Protein 5WZF (pdb70)

Foldseek 3Di:
DEEEALQLLLLCLDVPRPCNVFSVVCVVVDDQAYEYEPLRLVVNLVVCCVVPRDVSSVVSVCLPVDPRYHYHYQDPVLLVQLVVVVVPPPVDDDDSRVSSSLSVCVVVVHQEYCHDDPPSVVSRGHNDGD/DEAEEALQLLLLCLDVPRPCNVFSVVCVVVHDQHAEYEPLRLVVNLVVNCVVNDVSSVVSVCVVVDPRYHYHYQDPVLLVVLVVVCVPPPVDDDDSRRSSSVSVCVVVVHQEYCHDDCPSVVVRGHHDGD

Solvent-accessible surface area: 11660 Å² total

Secondary structure (DSSP, 8-state):
-EEE-HHHHHHHS-TTSTTHHHHHHHHHT--S-EEEEHHHHHHHHHHHHHHT-HHHHHHHHHGGG-SSEEEE---HHHHHHHHHHHHH-TTS---HHHHHHHHHHHHHT--EEE--SSHHHHTT-EE---/-EEEE-HHHHHHHT-TTSTTHHHHHHHHHT--SEEEEEHHHHHHHHHHHHH--HHHHHHHHGGGG-SSEEEE---HHHHHHHHHHHHH-TTS---HHHHHHHHHHHHHT--EEE--TTHHHHTT-EE---

Nearest PDB structures (foldseek):
  5wzf-assembly1_A  TM=1.008E+00  e=6.641E-25  Mycobacterium tuberculosis H37Rv
  5wz4-assembly1_B  TM=1.006E+00  e=4.829E-24  Mycobacterium tuberculosis H37Rv
  5x3t-assembly1_H  TM=9.195E-01  e=1.070E-07  Mycobacterium tuberculosis H37Rv
  4xgr-assembly1_A  TM=8.386E-01  e=2.396E-05  Mycobacterium tuberculosis H37Rv
  5k8j-assembly1_B  TM=7.419E-01  e=1.404E-02  Caulobacter vibrioides CB15

B-factor: mean 26.02, std 10.7, range [10.26, 77.53]

GO terms:
  GO:0044003 symbiont-mediated perturbation of host process (P, IMP)
  GO:0004521 RNA endonuclease activity (F, IDA)
  GO:0016075 rRNA catabolic process (P, IDA)
  GO:0005515 protein binding (F, IPI)

Sequence (260 aa):
SIFVDTSFWAALGNAGDARHGTAKRLWASKPPVVMTSNHVLGETWTLLNRRCGHRAAVAAAAIRLSTVVRVEHVTADLEEQAWEWLVRRHDEREYSFVDATSFAVMRKKGIQNAYAFDGDFSAAGFVEVRPASIFVDTSFWAALGNAGDARHGTAKRLWASKPPVVMTSNHVLGETWTLLNRRRGHRAAVAAAAIRLSTVVRVEHVTADLEEQAWEWLVRHDEREYSFVDATSFAVMRKKGIQNAYAFDGDFSAAGFVEVRP

InterPro domains:
  IPR002716 PIN domain [PF01850] (2-125)
  IPR022907 VapC family [MF_00265] (2-130)
  IPR029060 PIN-like domain superfamily [SSF88723] (1-125)
  IPR039018 Endonuclease VapC20-like [PTHR42188] (1-129)
  IPR039018 Endonuclease VapC20-like [cd18680] (3-128)

Structure (mmCIF, N/CA/C/O backbone):
data_5WZF
#
_entry.id   5WZF
#
_cell.length_a   48.810
_cell.length_b   59.140
_cell.length_c   79.290
_cell.angle_alpha   90.000
_cell.angle_beta   90.000
_cell.angle_gamma   90.000
#
_symmetry.space_group_name_H-M   'P 21 21 21'
#
loop_
_entity.id
_entity.type
_entity.pdbx_description
1 polymer '23S rRNA-specific endonuclease VapC20'
2 polymer '23S rRNA-specific endonuclease VapC20'
3 water water
#
loop_
_atom_site.group_PDB
_atom_site.id
_atom_site.type_symbol
_atom_site.label_atom_id
_atom_site.label_alt_id
_atom_site.label_comp_id
_atom_site.label_asym_id
_atom_site.label_entity_id
_atom_site.label_seq_id
_atom_site.pdbx_PDB_ins_code
_atom_site.Cartn_x
_atom_site.Cartn_y
_atom_site.Cartn_z
_atom_site.occupancy
_atom_site.B_iso_or_equiv
_atom_site.auth_seq_id
_atom_site.auth_comp_id
_atom_site.auth_asym_id
_atom_site.auth_atom_id
_atom_site.pdbx_PDB_model_num
ATOM 1 N N . SER A 1 14 ? 32.191 -2.814 89.428 1.00 32.94 1 SER A N 1
ATOM 2 C CA . SER A 1 14 ? 33.194 -1.780 89.635 1.00 33.41 1 SER A CA 1
ATOM 3 C C . SER A 1 14 ? 32.569 -0.403 89.843 1.00 28.59 1 SER A C 1
ATOM 4 O O . SER A 1 14 ? 33.214 0.501 90.370 1.00 29.58 1 SER A O 1
ATOM 7 N N . ILE A 1 15 ? 31.320 -0.242 89.415 1.00 25.02 2 ILE A N 1
ATOM 8 C CA . ILE A 1 15 ? 30.578 0.991 89.670 1.00 21.04 2 ILE A CA 1
ATOM 9 C C . ILE A 1 15 ? 29.106 0.705 89.958 1.00 19.13 2 ILE A C 1
ATOM 10 O O . ILE A 1 15 ? 28.486 -0.127 89.296 1.00 20.71 2 ILE A O 1
ATOM 15 N N . PHE A 1 16 ? 28.570 1.384 90.970 1.00 18.36 3 PHE A N 1
ATOM 16 C CA . PHE A 1 16 ? 27.153 1.313 91.301 1.00 16.80 3 PHE A CA 1
ATOM 17 C C . PHE A 1 16 ? 26.474 2.624 90.909 1.00 15.53 3 PHE A C 1
ATOM 18 O O . PHE A 1 16 ? 26.999 3.704 91.174 1.00 16.05 3 PHE A O 1
ATOM 26 N N . VAL A 1 17 ? 25.308 2.525 90.277 1.00 14.19 4 VAL A N 1
ATOM 27 C CA . VAL A 1 17 ? 24.618 3.701 89.769 1.00 13.31 4 VAL A CA 1
ATOM 28 C C . VAL A 1 17 ? 23.388 4.015 90.607 1.00 13.70 4 VAL A C 1
ATOM 29 O O . VAL A 1 17 ? 22.536 3.154 90.820 1.00 12.09 4 VAL A O 1
ATOM 33 N N . ASP A 1 18 ? 23.306 5.261 91.065 1.00 14.62 5 ASP A N 1
ATOM 34 C CA . ASP A 1 18 ? 22.224 5.729 91.925 1.00 12.70 5 ASP A CA 1
ATOM 35 C C . ASP A 1 18 ? 21.093 6.377 91.128 1.00 13.95 5 ASP A C 1
ATOM 36 O O . ASP A 1 18 ? 21.275 6.754 89.973 1.00 13.17 5 ASP A O 1
ATOM 41 N N . THR A 1 19 ? 19.933 6.510 91.769 1.00 14.98 6 THR A N 1
ATOM 42 C CA . THR A 1 19 ? 18.779 7.215 91.219 1.00 15.72 6 THR A CA 1
ATOM 43 C C . THR A 1 19 ? 19.130 8.595 90.674 1.00 15.81 6 THR A C 1
ATOM 44 O O . THR A 1 19 ? 18.697 8.970 89.585 1.00 16.58 6 THR A O 1
ATOM 48 N N . SER A 1 20 ? 19.919 9.341 91.440 1.00 15.20 7 SER A N 1
ATOM 49 C CA . SER A 1 20 ? 20.279 10.707 91.080 1.00 18.08 7 SER A CA 1
ATOM 50 C C . SER A 1 20 ? 20.980 10.760 89.726 1.00 19.04 7 SER A C 1
ATOM 51 O O . SER A 1 20 ? 20.806 11.712 88.964 1.00 19.99 7 SER A O 1
ATOM 54 N N . PHE A 1 21 ? 21.768 9.732 89.428 1.00 13.74 8 PHE A N 1
ATOM 55 C CA . PHE A 1 21 ? 22.457 9.655 88.144 1.00 13.86 8 PHE A CA 1
ATOM 56 C C . PHE A 1 21 ? 21.503 9.251 87.022 1.00 17.79 8 PHE A C 1
ATOM 57 O O . PHE A 1 21 ? 21.491 9.874 85.957 1.00 18.55 8 PHE A O 1
ATOM 65 N N . TRP A 1 22 ? 20.719 8.200 87.256 1.00 14.83 9 TRP A N 1
ATOM 66 C CA . TRP A 1 22 ? 19.764 7.738 86.251 1.00 16.67 9 TRP A CA 1
ATOM 67 C C . TRP A 1 22 ? 18.809 8.864 85.860 1.00 16.43 9 TRP A C 1
ATOM 68 O O . TRP A 1 22 ? 18.477 9.029 84.689 1.00 16.25 9 TRP A O 1
ATOM 79 N N . ALA A 1 23 ? 18.375 9.628 86.860 1.00 17.39 10 ALA A N 1
ATOM 80 C CA . ALA A 1 23 ? 17.454 10.740 86.654 1.00 17.84 10 ALA A CA 1
ATOM 81 C C . ALA A 1 23 ? 18.094 11.858 85.836 1.00 20.91 10 ALA A C 1
ATOM 82 O O . ALA A 1 23 ? 17.431 12.501 85.023 1.00 23.96 10 ALA A O 1
ATOM 84 N N . ALA A 1 24 ? 19.383 12.092 86.056 1.00 18.67 11 ALA A N 1
ATOM 85 C CA . ALA A 1 24 ? 20.105 13.117 85.308 1.00 20.88 11 ALA A CA 1
ATOM 86 C C . ALA A 1 24 ? 20.333 12.678 83.865 1.00 21.50 11 ALA A C 1
ATOM 87 O O . ALA A 1 24 ? 20.229 13.478 82.933 1.00 24.20 11 ALA A O 1
ATOM 89 N N . LEU A 1 25 ? 20.650 11.400 83.694 1.00 16.81 12 LEU A N 1
ATOM 90 C CA . LEU A 1 25 ? 20.889 10.837 82.373 1.00 19.56 12 LEU A CA 1
ATOM 91 C C . LEU A 1 25 ? 19.592 10.788 81.574 1.00 17.68 12 LEU A C 1
ATOM 92 O O . LEU A 1 25 ? 19.574 11.095 80.382 1.00 21.68 12 LEU A O 1
ATOM 97 N N . GLY A 1 26 ? 18.504 10.417 82.245 1.00 19.47 13 GLY A N 1
ATOM 98 C CA . GLY A 1 26 ? 17.225 10.217 81.584 1.00 20.53 13 GLY A CA 1
ATOM 99 C C . GLY A 1 26 ? 16.409 11.477 81.351 1.00 26.13 13 GLY A C 1
ATOM 100 O O . GLY A 1 26 ? 15.332 11.423 80.757 1.00 31.06 13 GLY A O 1
ATOM 101 N N . ASN A 1 27 ? 16.917 12.610 81.824 1.00 24.00 14 ASN A N 1
ATOM 102 C CA . ASN A 1 27 ? 16.221 13.881 81.680 1.00 25.46 14 ASN A CA 1
ATOM 103 C C . ASN A 1 27 ? 17.167 14.931 81.116 1.00 30.93 14 ASN A C 1
ATOM 104 O O . ASN A 1 27 ? 18.008 15.465 81.835 1.00 34.93 14 ASN A O 1
ATOM 109 N N . ALA A 1 28 ? 17.020 15.223 79.827 1.00 33.01 15 ALA A N 1
ATOM 110 C CA . ALA A 1 28 ? 17.892 16.173 79.139 1.00 34.99 15 ALA A CA 1
ATOM 111 C C . ALA A 1 28 ? 17.805 17.571 79.740 1.00 34.36 15 ALA A C 1
ATOM 112 O O . ALA A 1 28 ? 18.677 18.406 79.508 1.00 39.34 15 ALA A O 1
ATOM 114 N N . GLY A 1 29 ? 16.749 17.822 80.507 1.00 35.15 16 GLY A N 1
ATOM 115 C CA . GLY A 1 29 ? 16.570 19.104 81.159 1.00 42.32 16 GLY A CA 1
ATOM 116 C C . GLY A 1 29 ? 17.222 19.179 82.528 1.00 45.24 16 GLY A C 1
ATOM 117 O O . GLY A 1 29 ? 17.284 20.250 83.129 1.00 50.61 16 GLY A O 1
ATOM 118 N N . ASP A 1 30 ? 17.702 18.044 83.027 1.00 39.05 17 ASP A N 1
ATOM 119 C CA . ASP A 1 30 ? 18.373 18.009 84.322 1.00 36.50 17 ASP A CA 1
ATOM 120 C C . ASP A 1 30 ? 19.656 18.828 84.271 1.00 36.53 17 ASP A C 1
ATOM 121 O O . ASP A 1 30 ? 20.369 18.817 83.268 1.00 33.18 17 ASP A O 1
ATOM 126 N N . ALA A 1 31 ? 19.946 19.535 85.359 1.00 38.66 18 ALA A N 1
ATOM 127 C CA . ALA A 1 31 ? 21.117 20.399 85.418 1.00 39.74 18 ALA A CA 1
ATOM 128 C C . ALA A 1 31 ? 22.415 19.604 85.317 1.00 36.53 18 ALA A C 1
ATOM 129 O O . ALA A 1 31 ? 23.436 20.128 84.873 1.00 39.19 18 ALA A O 1
ATOM 131 N N . ARG A 1 32 ? 22.373 18.340 85.729 1.00 33.10 19 ARG A N 1
ATOM 132 C CA . ARG A 1 32 ? 23.561 17.493 85.695 1.00 29.71 19 ARG A CA 1
ATOM 133 C C . ARG A 1 32 ? 23.523 16.491 84.543 1.00 25.66 19 ARG A C 1
ATOM 134 O O . ARG A 1 32 ? 24.289 15.530 84.527 1.00 24.10 19 ARG A O 1
ATOM 142 N N . HIS A 1 33 ? 22.632 16.718 83.583 1.00 26.10 20 HIS A N 1
ATOM 143 C CA . HIS A 1 33 ? 22.506 15.833 82.428 1.00 24.14 20 HIS A CA 1
ATOM 144 C C . HIS A 1 33 ? 23.808 15.744 81.633 1.00 25.51 20 HIS A C 1
ATOM 145 O O . HIS A 1 33 ? 24.219 14.660 81.211 1.00 23.40 20 HIS A O 1
ATOM 152 N N . GLY A 1 34 ? 24.448 16.891 81.431 1.00 26.92 21 GLY A N 1
ATOM 153 C CA . GLY A 1 34 ? 25.696 16.951 80.691 1.00 29.73 21 GLY A CA 1
ATOM 154 C C . GLY A 1 34 ? 26.799 16.154 81.360 1.00 31.05 21 GLY A C 1
ATOM 155 O O . GLY A 1 34 ? 27.533 15.420 80.700 1.00 30.50 21 GLY A O 1
ATOM 156 N N . THR A 1 35 ? 26.912 16.297 82.676 1.00 29.02 22 THR A N 1
ATOM 157 C CA . THR A 1 35 ? 27.903 15.556 83.446 1.00 30.13 22 THR A CA 1
ATOM 158 C C . THR A 1 35 ? 27.610 14.059 83.419 1.00 25.94 22 THR A C 1
ATOM 159 O O . THR A 1 35 ? 28.522 13.237 83.294 1.00 24.51 22 THR A O 1
ATOM 163 N N . ALA A 1 36 ? 26.332 13.711 83.533 1.00 22.24 23 ALA A N 1
ATOM 164 C CA . ALA A 1 36 ? 25.914 12.316 83.492 1.00 20.20 23 ALA A CA 1
ATOM 165 C C . ALA A 1 36 ? 26.272 11.675 82.152 1.00 20.80 23 ALA A C 1
ATOM 166 O O . ALA A 1 36 ? 26.730 10.535 82.108 1.00 22.47 23 ALA A O 1
ATOM 168 N N . LYS A 1 37 ? 26.068 12.412 81.064 1.00 22.30 24 LYS A N 1
ATOM 169 C CA . LYS A 1 37 ? 26.388 11.902 79.733 1.00 23.48 24 LYS A CA 1
ATOM 170 C C . LYS A 1 37 ? 27.881 11.628 79.572 1.00 27.34 24 LYS A C 1
ATOM 171 O O . LYS A 1 37 ? 28.271 10.612 78.993 1.00 27.49 24 LYS A O 1
ATOM 177 N N . ARG A 1 38 ? 28.716 12.529 80.078 1.00 26.36 25 ARG A N 1
ATOM 178 C CA . ARG A 1 38 ? 30.158 12.350 79.955 1.00 28.22 25 ARG A CA 1
ATOM 179 C C . ARG A 1 38 ? 30.620 11.154 80.779 1.00 27.54 25 ARG A C 1
ATOM 180 O O . ARG A 1 38 ? 31.449 10.365 80.329 1.00 28.43 25 ARG A O 1
ATOM 188 N N . LEU A 1 39 ? 30.073 11.025 81.984 1.00 24.87 26 LEU A N 1
ATOM 189 C CA . LEU A 1 39 ? 30.409 9.910 82.861 1.00 23.78 26 LEU A CA 1
ATOM 190 C C . LEU A 1 39 ? 29.962 8.588 82.258 1.00 27.09 26 LEU A C 1
ATOM 191 O O . LEU A 1 39 ? 30.660 7.577 82.358 1.00 26.53 26 LEU A O 1
ATOM 196 N N . TRP A 1 40 ? 28.794 8.604 81.625 1.00 23.85 27 TRP A N 1
ATOM 197 C CA . TRP A 1 40 ? 28.246 7.406 81.008 1.00 24.01 27 TRP A CA 1
ATOM 198 C C . TRP A 1 40 ? 29.111 6.947 79.846 1.00 25.81 27 TRP A C 1
ATOM 199 O O . TRP A 1 40 ? 29.231 5.753 79.589 1.00 28.30 27 TRP A O 1
ATOM 210 N N . ALA A 1 41 ? 29.707 7.907 79.146 1.00 26.81 28 ALA A N 1
ATOM 211 C CA . ALA A 1 41 ? 30.563 7.610 78.004 1.00 30.17 28 ALA A CA 1
ATOM 212 C C . ALA A 1 41 ? 31.881 6.969 78.431 1.00 37.03 28 ALA A C 1
ATOM 213 O O . ALA A 1 41 ? 32.487 6.217 77.669 1.00 41.56 28 ALA A O 1
ATOM 215 N N . SER A 1 42 ? 32.323 7.271 79.648 1.00 38.20 29 SER A N 1
ATOM 216 C CA . SER A 1 42 ? 33.610 6.783 80.137 1.00 43.52 29 SER A CA 1
ATOM 217 C C . SER A 1 42 ? 33.451 5.787 81.284 1.00 43.56 29 SER A C 1
ATOM 218 O O . SER A 1 42 ? 34.347 5.640 82.116 1.00 42.83 29 SER A O 1
ATOM 221 N N . LYS A 1 43 ? 32.310 5.108 81.325 1.00 42.89 30 LYS A N 1
ATOM 222 C CA . LYS A 1 43 ? 32.052 4.113 82.360 1.00 41.77 30 LYS A CA 1
ATOM 223 C C . LYS A 1 43 ? 32.886 2.852 82.130 1.00 43.98 30 LYS A C 1
ATOM 224 O O . LYS A 1 43 ? 33.237 2.533 80.992 1.00 43.96 30 LYS A O 1
ATOM 230 N N . PRO A 1 44 ? 33.212 2.132 83.216 1.00 40.54 31 PRO A N 1
ATOM 231 C CA . PRO A 1 44 ? 33.906 0.844 83.135 1.00 37.39 31 PRO A CA 1
ATOM 232 C C . PRO A 1 44 ? 32.983 -0.230 82.565 1.00 30.96 31 PRO A C 1
ATOM 233 O O . PRO A 1 44 ? 31.777 0.001 82.483 1.00 31.32 31 PRO A O 1
ATOM 237 N N . PRO A 1 45 ? 33.539 -1.383 82.163 1.00 32.68 32 PRO A N 1
ATOM 238 C CA . PRO A 1 45 ? 32.716 -2.448 81.577 1.00 33.63 32 PRO A CA 1
ATOM 239 C C . PRO A 1 45 ? 31.651 -2.993 82.530 1.00 35.71 32 PRO A C 1
ATOM 240 O O . PRO A 1 45 ? 30.576 -3.389 82.076 1.00 35.87 32 PRO A O 1
ATOM 244 N N . VAL A 1 46 ? 31.943 -3.013 83.827 1.00 38.92 33 VAL A N 1
ATOM 245 C CA . VAL A 1 46 ? 30.996 -3.538 84.807 1.00 40.12 33 VAL A CA 1
ATOM 246 C C . VAL A 1 46 ? 30.208 -2.416 85.476 1.00 35.06 33 VAL A C 1
ATOM 247 O O . VAL A 1 46 ? 30.778 -1.568 86.165 1.00 34.61 33 VAL A O 1
ATOM 251 N N . VAL A 1 47 ? 28.894 -2.421 85.266 1.00 30.19 34 VAL A N 1
ATOM 252 C CA . VAL A 1 47 ? 28.018 -1.389 85.810 1.00 26.71 34 VAL A CA 1
ATOM 253 C C . VAL A 1 47 ? 26.814 -1.998 86.531 1.00 23.65 34 VAL A C 1
ATOM 254 O O . VAL A 1 47 ? 26.081 -2.805 85.965 1.00 23.31 34 VAL A O 1
ATOM 258 N N . MET A 1 48 ? 26.613 -1.596 87.781 1.00 17.54 35 MET A N 1
ATOM 259 C CA . MET A 1 48 ? 25.596 -2.204 88.625 1.00 17.62 35 MET A CA 1
ATOM 260 C C . MET A 1 48 ? 24.591 -1.181 89.144 1.00 15.09 35 MET A C 1
ATOM 261 O O . MET A 1 48 ? 24.915 -0.016 89.329 1.00 14.64 35 MET A O 1
ATOM 266 N N . THR A 1 49 ? 23.360 -1.627 89.366 1.00 14.40 36 THR A N 1
ATOM 267 C CA . THR A 1 49 ? 22.379 -0.813 90.072 1.00 13.21 36 THR A CA 1
ATOM 268 C C . THR A 1 49 ? 21.473 -1.768 90.846 1.00 13.70 36 THR A C 1
ATOM 269 O O . THR A 1 49 ? 21.758 -2.960 90.912 1.00 14.74 36 THR A O 1
ATOM 273 N N . SER A 1 50 ? 20.400 -1.262 91.446 1.00 13.19 37 SER A N 1
ATOM 274 C CA . SER A 1 50 ? 19.521 -2.128 92.231 1.00 13.69 37 SER A CA 1
ATOM 275 C C . SER A 1 50 ? 18.063 -1.981 91.820 1.00 13.41 37 SER A C 1
ATOM 276 O O . SER A 1 50 ? 17.696 -1.025 91.136 1.00 11.66 37 SER A O 1
ATOM 279 N N . ASN A 1 51 ? 17.235 -2.925 92.258 1.00 14.05 38 ASN A N 1
ATOM 280 C CA . ASN A 1 51 ? 15.804 -2.853 92.003 1.00 13.93 38 ASN A CA 1
ATOM 281 C C . ASN A 1 51 ? 15.184 -1.643 92.696 1.00 14.34 38 ASN A C 1
ATOM 282 O O . ASN A 1 51 ? 14.326 -0.966 92.128 1.00 15.87 38 ASN A O 1
ATOM 287 N N . HIS A 1 52 ? 15.631 -1.366 93.917 1.00 13.89 39 HIS A N 1
ATOM 288 C CA . HIS A 1 52 ? 15.147 -0.209 94.663 1.00 14.70 39 HIS A CA 1
ATOM 289 C C . HIS A 1 52 ? 15.487 1.103 93.952 1.00 12.42 39 HIS A C 1
ATOM 290 O O . HIS A 1 52 ? 14.664 2.015 93.893 1.00 12.80 39 HIS A O 1
ATOM 297 N N . VAL A 1 53 ? 16.694 1.193 93.406 1.00 11.92 40 VAL A N 1
ATOM 298 C CA . VAL A 1 53 ? 17.104 2.390 92.677 1.00 11.20 40 VAL A CA 1
ATOM 299 C C . VAL A 1 53 ? 16.267 2.574 91.412 1.00 10.75 40 VAL A C 1
ATOM 300 O O . VAL A 1 53 ? 15.786 3.677 91.128 1.00 14.60 40 VAL A O 1
ATOM 304 N N . LEU A 1 54 ? 16.074 1.495 90.659 1.00 10.26 41 LEU A N 1
ATOM 305 C CA . LEU A 1 54 ? 15.315 1.601 89.417 1.00 13.92 41 LEU A CA 1
ATOM 306 C C . LEU A 1 54 ? 13.879 2.012 89.711 1.00 12.09 41 LEU A C 1
ATOM 307 O O . LEU A 1 54 ? 13.307 2.841 89.007 1.00 12.89 41 LEU A O 1
ATOM 312 N N . GLY A 1 55 ? 13.314 1.451 90.774 1.00 13.91 42 GLY A N 1
ATOM 313 C CA . GLY A 1 55 ? 11.962 1.791 91.175 1.00 13.95 42 GLY A CA 1
ATOM 314 C C . GLY A 1 55 ? 11.832 3.259 91.530 1.00 15.91 42 GLY A C 1
ATOM 315 O O . GLY A 1 55 ? 10.871 3.922 91.144 1.00 15.37 42 GLY A O 1
ATOM 316 N N . GLU A 1 56 ? 12.809 3.771 92.269 1.00 12.82 43 GLU A N 1
ATOM 317 C CA . GLU A 1 56 ? 12.814 5.174 92.649 1.00 14.73 43 GLU A CA 1
ATOM 318 C C . GLU A 1 56 ? 12.963 6.037 91.401 1.00 15.24 43 GLU A C 1
ATOM 319 O O . GLU A 1 56 ? 12.324 7.081 91.272 1.00 16.31 43 GLU A O 1
ATOM 325 N N . THR A 1 57 ? 13.804 5.582 90.479 1.00 14.45 44 THR A N 1
ATOM 326 C CA . THR A 1 57 ? 14.043 6.300 89.234 1.00 13.13 44 THR A CA 1
ATOM 327 C C . THR A 1 57 ? 12.768 6.388 88.402 1.00 14.88 44 THR A C 1
ATOM 328 O O . THR A 1 57 ? 12.439 7.458 87.876 1.00 14.22 44 THR A O 1
ATOM 332 N N . TRP A 1 58 ? 12.043 5.274 88.304 1.00 10.73 45 TRP A N 1
ATOM 333 C CA . TRP A 1 58 ? 10.737 5.281 87.646 1.00 15.62 45 TRP A CA 1
ATOM 334 C C . TRP A 1 58 ? 9.857 6.381 88.210 1.00 15.90 45 TRP A C 1
ATOM 335 O O . TRP A 1 58 ? 9.314 7.201 87.472 1.00 14.90 45 TRP A O 1
ATOM 346 N N . THR A 1 59 ? 9.712 6.378 89.530 1.00 14.77 46 THR A N 1
ATOM 347 C CA . THR A 1 59 ? 8.802 7.286 90.200 1.00 15.92 46 THR A CA 1
ATOM 348 C C . THR A 1 59 ? 9.190 8.740 89.969 1.00 17.23 46 THR A C 1
ATOM 349 O O . THR A 1 59 ? 8.336 9.589 89.705 1.00 17.60 46 THR A O 1
ATOM 353 N N . LEU A 1 60 ? 10.485 9.015 90.051 1.00 15.51 47 LEU A N 1
ATOM 354 C CA . LEU A 1 60 ? 10.994 10.369 89.858 1.00 19.99 47 LEU A CA 1
ATOM 355 C C . LEU A 1 60 ? 10.752 10.857 88.427 1.00 17.29 47 LEU A C 1
ATOM 356 O O . LEU A 1 60 ? 10.235 11.954 88.213 1.00 18.31 47 LEU A O 1
ATOM 361 N N . LEU A 1 61 ? 11.122 10.034 87.451 1.00 14.27 48 LEU A N 1
ATOM 362 C CA . LEU A 1 61 ? 10.992 10.420 86.051 1.00 16.24 48 LEU A CA 1
ATOM 363 C C . LEU A 1 61 ? 9.533 10.480 85.599 1.00 17.49 48 LEU A C 1
ATOM 364 O O . LEU A 1 61 ? 9.168 11.319 84.773 1.00 18.31 48 LEU A O 1
ATOM 369 N N . ASN A 1 62 ? 8.704 9.587 86.133 1.00 15.59 49 ASN A N 1
ATOM 370 C CA . ASN A 1 62 ? 7.280 9.585 85.808 1.00 16.91 49 ASN A CA 1
ATOM 371 C C . ASN A 1 62 ? 6.640 10.887 86.277 1.00 19.88 49 ASN A C 1
ATOM 372 O O . ASN A 1 62 ? 5.826 11.484 85.575 1.00 22.86 49 ASN A O 1
ATOM 377 N N . ARG A 1 63 ? 7.042 11.335 87.462 1.00 19.82 50 ARG A N 1
ATOM 378 C CA . ARG A 1 63 ? 6.531 12.575 88.032 1.00 22.33 50 ARG A CA 1
ATOM 379 C C . ARG A 1 63 ? 7.066 13.813 87.312 1.00 24.31 50 ARG A C 1
ATOM 380 O O . ARG A 1 63 ? 6.328 14.772 87.075 1.00 27.85 50 ARG A O 1
ATOM 388 N N . ARG A 1 64 ? 8.347 13.787 86.962 1.00 23.57 51 ARG A N 1
ATOM 389 C CA . ARG A 1 64 ? 9.011 14.960 86.399 1.00 26.63 51 ARG A CA 1
ATOM 390 C C . ARG A 1 64 ? 8.836 15.095 84.891 1.00 28.74 51 ARG A C 1
ATOM 391 O O . ARG A 1 64 ? 8.725 16.203 84.37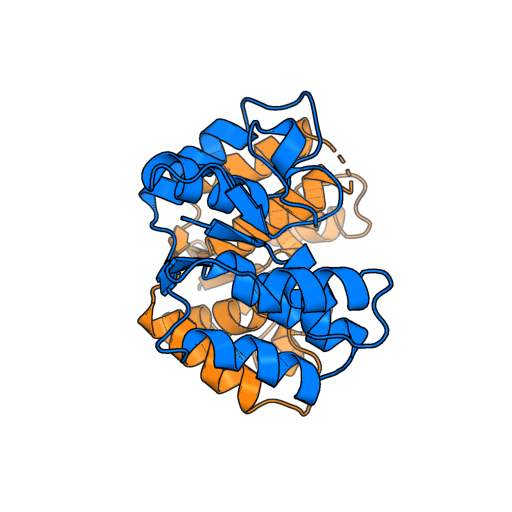3 1.00 28.01 51 ARG A O 1
ATOM 399 N N . CYS A 1 65 ? 8.833 13.973 84.183 1.00 28.67 52 CYS A N 1
ATOM 400 C CA . CYS A 1 65 ? 8.878 14.022 82.726 1.00 27.01 52 CYS A CA 1
ATOM 401 C C . CYS A 1 65 ? 7.700 13.308 82.072 1.00 28.09 52 CYS A C 1
ATOM 402 O O . CYS A 1 65 ? 7.320 13.634 80.950 1.00 34.97 52 CYS A O 1
ATOM 405 N N . GLY A 1 66 ? 7.128 12.332 82.767 1.00 24.61 53 GLY A N 1
ATOM 406 C CA . GLY A 1 66 ? 5.974 11.622 82.245 1.00 27.24 53 GLY A CA 1
ATOM 407 C C . GLY A 1 66 ? 6.220 10.149 81.986 1.00 21.46 53 GLY A C 1
ATOM 408 O O . GLY A 1 66 ? 7.330 9.650 82.162 1.00 21.78 53 GLY A O 1
ATOM 409 N N . HIS A 1 67 ? 5.173 9.459 81.549 1.00 21.22 54 HIS A N 1
ATOM 410 C CA . HIS A 1 67 ? 5.194 8.006 81.417 1.00 22.03 54 HIS A CA 1
ATOM 411 C C . HIS A 1 67 ? 6.240 7.497 80.426 1.00 21.01 54 HIS A C 1
ATOM 412 O O . HIS A 1 67 ? 6.942 6.528 80.706 1.00 19.05 54 HIS A O 1
ATOM 419 N N . ARG A 1 68 ? 6.336 8.145 79.270 1.00 24.50 55 ARG A N 1
ATOM 420 C CA . ARG A 1 68 ? 7.256 7.700 78.227 1.00 25.84 55 ARG A CA 1
ATOM 421 C C . ARG A 1 68 ? 8.702 7.751 78.709 1.00 27.16 55 ARG A C 1
ATOM 422 O O . ARG A 1 68 ? 9.497 6.850 78.433 1.00 24.87 55 ARG A O 1
ATOM 430 N N . ALA A 1 69 ? 9.036 8.805 79.445 1.00 23.75 56 ALA A N 1
ATOM 431 C CA . ALA A 1 69 ? 10.382 8.962 79.979 1.00 23.10 56 ALA A CA 1
ATOM 432 C C . ALA A 1 69 ? 10.672 7.922 81.055 1.00 24.82 56 ALA A C 1
ATOM 433 O O . ALA A 1 69 ? 11.792 7.421 81.169 1.00 19.78 56 ALA A O 1
ATOM 435 N N . ALA A 1 70 ? 9.653 7.603 81.844 1.00 22.33 57 ALA A N 1
ATOM 436 C CA . ALA A 1 70 ? 9.797 6.634 82.923 1.00 17.78 57 ALA A CA 1
ATOM 437 C C . ALA A 1 70 ? 9.968 5.217 82.374 1.00 15.25 57 ALA A C 1
ATOM 438 O O . ALA A 1 70 ? 10.669 4.397 82.964 1.00 17.27 57 ALA A O 1
ATOM 440 N N . VAL A 1 71 ? 9.341 4.935 81.236 1.00 16.18 58 VAL A N 1
ATOM 441 C CA . VAL A 1 71 ? 9.479 3.625 80.603 1.00 19.16 58 VAL A CA 1
ATOM 442 C C . VAL A 1 71 ? 10.945 3.360 80.247 1.00 19.23 58 VAL A C 1
ATOM 443 O O . VAL A 1 71 ? 11.425 2.227 80.334 1.00 16.54 58 VAL A O 1
ATOM 447 N N . ALA A 1 72 ? 11.660 4.419 79.881 1.00 20.42 59 ALA A N 1
ATOM 448 C CA . ALA A 1 72 ? 13.091 4.315 79.612 1.00 21.53 59 ALA A CA 1
ATOM 449 C C . ALA A 1 72 ? 13.833 3.770 80.828 1.00 23.22 59 ALA A C 1
ATOM 450 O O . ALA A 1 72 ? 14.739 2.946 80.702 1.00 24.14 59 ALA A O 1
ATOM 452 N N . ALA A 1 73 ? 13.431 4.230 82.007 1.00 20.96 60 ALA A N 1
ATOM 453 C CA . ALA A 1 73 ? 14.012 3.754 83.252 1.00 21.37 60 ALA A CA 1
ATOM 454 C C . ALA A 1 73 ? 13.641 2.295 83.502 1.00 22.00 60 ALA A C 1
ATOM 455 O O . ALA A 1 73 ? 14.466 1.505 83.958 1.00 20.90 60 ALA A O 1
ATOM 457 N N . ALA A 1 74 ? 12.395 1.944 83.196 1.00 19.06 61 ALA A N 1
ATOM 458 C CA . ALA A 1 74 ? 11.927 0.575 83.356 1.00 15.54 61 ALA A CA 1
ATOM 459 C C . ALA A 1 74 ? 12.764 -0.387 82.515 1.00 18.35 61 ALA A C 1
ATOM 460 O O . ALA A 1 74 ? 13.069 -1.502 82.938 1.00 19.79 61 ALA A O 1
ATOM 462 N N . ALA A 1 75 ? 13.154 0.066 81.328 1.00 16.42 62 ALA A N 1
ATOM 463 C CA . ALA A 1 75 ? 13.847 -0.784 80.370 1.00 14.93 62 ALA A CA 1
ATOM 464 C C . ALA A 1 75 ? 15.272 -1.133 80.802 1.00 16.97 62 ALA A C 1
ATOM 465 O O . ALA A 1 75 ? 15.865 -2.081 80.287 1.00 16.75 62 ALA A O 1
ATOM 467 N N . ILE A 1 76 ? 15.821 -0.365 81.736 1.00 18.35 63 ILE A N 1
ATOM 468 C CA . ILE A 1 76 ? 17.160 -0.637 82.252 1.00 18.43 63 ILE A CA 1
ATOM 469 C C . ILE A 1 76 ? 17.222 -2.040 82.857 1.00 19.03 63 ILE A C 1
ATOM 470 O O . ILE A 1 76 ? 18.232 -2.735 82.738 1.00 19.71 63 ILE A O 1
ATOM 475 N N . ARG A 1 77 ? 16.122 -2.472 83.467 1.00 17.95 64 ARG A N 1
ATOM 476 C CA . ARG A 1 77 ? 16.061 -3.798 84.075 1.00 17.13 64 ARG A CA 1
ATOM 477 C C . ARG A 1 77 ? 16.252 -4.901 83.039 1.00 19.90 64 ARG A C 1
ATOM 478 O O . ARG A 1 77 ? 16.584 -6.035 83.387 1.00 23.48 64 ARG A O 1
ATOM 486 N N . LEU A 1 78 ? 16.043 -4.561 81.768 1.00 20.05 65 LEU A N 1
ATOM 487 C CA . LEU A 1 78 ? 16.168 -5.514 80.671 1.00 20.30 65 LEU A CA 1
ATOM 488 C C . LEU A 1 78 ? 17.572 -5.520 80.074 1.00 20.95 65 LEU A C 1
ATOM 489 O O . LEU A 1 78 ? 17.881 -6.333 79.202 1.00 24.12 65 LEU A O 1
ATOM 494 N N . SER A 1 79 ? 18.416 -4.607 80.540 1.00 21.13 66 SER A N 1
ATOM 495 C CA . SER A 1 79 ? 19.737 -4.416 79.944 1.00 22.67 66 SER A CA 1
ATOM 496 C C . SER A 1 79 ? 20.637 -5.630 80.121 1.00 19.11 66 SER A C 1
ATOM 497 O O . SER A 1 79 ? 20.612 -6.294 81.156 1.00 19.89 66 SER A O 1
ATOM 500 N N . THR A 1 80 ? 21.430 -5.911 79.096 1.00 20.83 67 THR A N 1
ATOM 501 C CA . THR A 1 80 ? 22.409 -6.985 79.158 1.00 25.78 67 THR A CA 1
ATOM 502 C C . THR A 1 80 ? 23.747 -6.468 79.676 1.00 26.92 67 THR A C 1
ATOM 503 O O . THR A 1 80 ? 24.656 -7.249 79.957 1.00 30.74 67 THR A O 1
ATOM 507 N N . VAL A 1 81 ? 23.865 -5.148 79.803 1.00 22.33 68 VAL A N 1
ATOM 508 C CA . VAL A 1 81 ? 25.141 -4.539 80.167 1.00 25.45 68 VAL A CA 1
ATOM 509 C C . VAL A 1 81 ? 25.073 -3.770 81.480 1.00 26.20 68 VAL A C 1
ATOM 510 O O . VAL A 1 81 ? 26.091 -3.291 81.978 1.00 30.53 68 VAL A O 1
ATOM 514 N N . VAL A 1 82 ? 23.873 -3.646 82.033 1.00 22.52 69 VAL A N 1
ATOM 515 C CA . VAL A 1 82 ? 23.711 -3.139 83.389 1.00 19.86 69 VAL A CA 1
ATOM 516 C C . VAL A 1 82 ? 23.251 -4.284 84.277 1.00 22.84 69 VAL A C 1
ATOM 517 O O . VAL A 1 82 ? 22.247 -4.933 83.989 1.00 23.93 69 VAL A O 1
ATOM 521 N N . ARG A 1 83 ? 23.992 -4.547 85.346 1.00 22.05 70 ARG A N 1
ATOM 522 C CA . ARG A 1 83 ? 23.603 -5.603 86.274 1.00 24.52 70 ARG A CA 1
ATOM 523 C C . ARG A 1 83 ? 22.662 -5.043 87.331 1.00 23.27 70 ARG A C 1
ATOM 524 O O . ARG A 1 83 ? 23.043 -4.180 88.118 1.00 25.35 70 ARG A O 1
ATOM 532 N N . VAL A 1 84 ? 21.430 -5.534 87.343 1.00 20.07 71 VAL A N 1
ATOM 533 C CA . VAL A 1 84 ? 20.439 -5.059 88.298 1.00 18.60 71 VAL A CA 1
ATOM 534 C C . VAL A 1 84 ? 20.314 -6.042 89.451 1.00 21.66 71 VAL A C 1
ATOM 535 O O . VAL A 1 84 ? 19.799 -7.146 89.285 1.00 24.76 71 VAL A O 1
ATOM 539 N N . GLU A 1 85 ? 20.794 -5.634 90.620 1.00 15.39 72 GLU A N 1
ATOM 540 C CA . GLU A 1 85 ? 20.761 -6.487 91.798 1.00 18.33 72 GLU A CA 1
ATOM 541 C C . GLU A 1 85 ? 19.416 -6.384 92.515 1.00 15.23 72 GLU A C 1
ATOM 542 O O . GLU A 1 85 ? 18.940 -5.289 92.807 1.00 14.43 72 GLU A O 1
ATOM 548 N N . HIS A 1 86 ? 18.797 -7.529 92.775 1.00 17.23 73 HIS A N 1
ATOM 549 C CA . HIS A 1 86 ? 17.625 -7.567 93.630 1.00 18.82 73 HIS A CA 1
ATOM 550 C C . HIS A 1 86 ? 18.102 -7.582 95.076 1.00 20.47 73 HIS A C 1
ATOM 551 O O . HIS A 1 86 ? 18.724 -8.547 95.519 1.00 20.40 73 HIS A O 1
ATOM 558 N N . VAL A 1 87 ? 17.835 -6.501 95.801 1.00 15.95 74 VAL A N 1
ATOM 559 C CA . VAL A 1 87 ? 18.260 -6.412 97.190 1.00 17.09 74 VAL A CA 1
ATOM 560 C C . VAL A 1 87 ? 17.544 -7.469 98.021 1.00 18.37 74 VAL A C 1
ATOM 561 O O . VAL A 1 87 ? 16.314 -7.494 98.091 1.00 19.13 74 VAL A O 1
ATOM 565 N N . THR A 1 88 ? 18.323 -8.352 98.635 1.00 15.33 75 THR A N 1
ATOM 566 C CA . THR A 1 88 ? 17.765 -9.449 99.415 1.00 20.14 75 THR A CA 1
ATOM 567 C C . THR A 1 88 ? 17.213 -8.946 100.741 1.00 19.66 75 THR A C 1
ATOM 568 O O . THR A 1 88 ? 17.519 -7.833 101.168 1.00 18.45 75 THR A O 1
ATOM 572 N N . ALA A 1 89 ? 16.405 -9.777 101.388 1.00 19.40 76 ALA A N 1
ATOM 573 C CA . ALA A 1 89 ? 15.867 -9.453 102.702 1.00 22.75 76 ALA A CA 1
ATOM 574 C C . ALA A 1 89 ? 16.992 -9.199 103.706 1.00 20.13 76 ALA A C 1
ATOM 575 O O . ALA A 1 89 ? 16.892 -8.309 104.551 1.00 20.73 76 ALA A O 1
ATOM 577 N N . ASP A 1 90 ? 18.063 -9.980 103.599 1.00 24.77 77 ASP A N 1
ATOM 578 C CA . ASP A 1 90 ? 19.194 -9.858 104.516 1.00 24.32 77 ASP A CA 1
ATOM 579 C C . ASP A 1 90 ? 19.931 -8.537 104.327 1.00 21.48 77 ASP A C 1
ATOM 580 O O . ASP A 1 90 ? 20.343 -7.910 105.301 1.00 20.48 77 ASP A O 1
ATOM 585 N N . LEU A 1 91 ? 20.096 -8.110 103.079 1.00 20.52 78 LEU A N 1
ATOM 586 C CA . LEU A 1 91 ? 20.735 -6.828 102.813 1.00 21.27 78 LEU A CA 1
ATOM 587 C C . LEU A 1 91 ? 19.857 -5.678 103.288 1.00 17.92 78 LEU A C 1
ATOM 588 O O . LEU A 1 91 ? 20.360 -4.666 103.776 1.00 19.57 78 LEU A O 1
ATOM 593 N N . GLU A 1 92 ? 18.544 -5.832 103.153 1.00 16.25 79 GLU A N 1
ATOM 594 C CA . GLU A 1 92 ? 17.625 -4.831 103.681 1.00 16.27 79 GLU A CA 1
ATOM 595 C C . GLU A 1 92 ? 17.739 -4.752 105.204 1.00 17.74 79 GLU A C 1
ATOM 596 O O . GLU A 1 92 ? 17.707 -3.667 105.778 1.00 16.98 79 GLU A O 1
ATOM 602 N N . GLU A 1 93 ? 17.883 -5.900 105.857 1.00 16.84 80 GLU A N 1
ATOM 603 C CA . GLU A 1 93 ? 18.051 -5.912 107.307 1.00 22.12 80 GLU A CA 1
ATOM 604 C C . GLU A 1 93 ? 19.328 -5.175 107.723 1.00 16.97 80 GLU A C 1
ATOM 605 O O . GLU A 1 93 ? 19.332 -4.436 108.709 1.00 18.30 80 GLU A O 1
ATOM 611 N N . GLN A 1 94 ? 20.408 -5.372 106.970 1.00 17.90 81 GLN A N 1
ATOM 612 C CA . GLN A 1 94 ? 21.653 -4.661 107.248 1.00 20.15 81 GLN A CA 1
ATOM 613 C C . GLN A 1 94 ? 21.453 -3.163 107.058 1.00 19.40 81 GLN A C 1
ATOM 614 O O . GLN A 1 94 ? 21.964 -2.355 107.835 1.00 19.70 81 GLN A O 1
ATOM 620 N N . ALA A 1 95 ? 20.703 -2.800 106.020 1.00 15.08 82 ALA A N 1
ATOM 621 C CA . ALA A 1 95 ? 20.401 -1.400 105.743 1.00 14.60 82 ALA A CA 1
ATOM 622 C C . ALA A 1 95 ? 19.568 -0.774 106.865 1.00 15.92 82 ALA A C 1
ATOM 623 O O . ALA A 1 95 ? 19.815 0.358 107.271 1.00 17.17 82 ALA A O 1
ATOM 625 N N . TRP A 1 96 ? 18.587 -1.518 107.364 1.00 13.70 83 TRP A N 1
ATOM 626 C CA . TRP A 1 96 ? 17.771 -1.049 108.481 1.00 14.09 83 TRP A CA 1
ATOM 627 C C . TRP A 1 96 ? 18.615 -0.787 109.730 1.00 18.22 83 TRP A C 1
ATOM 628 O O . TRP A 1 96 ? 18.494 0.259 110.369 1.00 16.57 83 TRP A O 1
ATOM 639 N N . GLU A 1 97 ? 19.462 -1.750 110.075 1.00 17.51 84 GLU A N 1
ATOM 640 C CA . GLU A 1 97 ? 20.306 -1.614 111.252 1.00 21.04 84 GLU A CA 1
ATOM 641 C C . GLU A 1 97 ? 21.258 -0.433 111.071 1.00 22.03 84 GLU A C 1
ATOM 642 O O . GLU A 1 97 ? 21.497 0.324 112.006 1.00 19.02 84 GLU A O 1
ATOM 648 N N . TRP A 1 98 ? 21.759 -0.263 109.851 1.00 18.45 85 TRP A N 1
ATOM 649 C CA . TRP A 1 98 ? 22.595 0.880 109.500 1.00 19.99 85 TRP A CA 1
ATOM 650 C C . TRP A 1 98 ? 21.853 2.214 109.681 1.00 17.36 85 TRP A C 1
ATOM 651 O O . TRP A 1 98 ? 22.386 3.153 110.274 1.00 19.89 85 TRP A O 1
ATOM 662 N N . LEU A 1 99 ? 20.626 2.287 109.167 1.00 16.92 86 LEU A N 1
ATOM 663 C CA . LEU A 1 99 ? 19.804 3.495 109.276 1.00 15.08 86 LEU A CA 1
ATOM 664 C C . LEU A 1 99 ? 19.552 3.896 110.719 1.00 20.60 86 LEU A C 1
ATOM 665 O O . LEU A 1 99 ? 19.602 5.076 111.068 1.00 20.65 86 LEU A O 1
ATOM 670 N N . VAL A 1 100 ? 19.274 2.906 111.554 1.00 16.82 87 VAL A N 1
ATOM 671 C CA . VAL A 1 100 ? 18.986 3.166 112.955 1.00 18.15 87 VAL A CA 1
ATOM 672 C C . VAL A 1 100 ? 20.209 3.754 113.664 1.00 23.87 87 VAL A C 1
ATOM 673 O O . VAL A 1 100 ? 20.073 4.628 114.517 1.00 24.84 87 VAL A O 1
ATOM 677 N N A ARG A 1 101 ? 21.397 3.279 113.296 0.57 24.15 88 ARG A N 1
ATOM 678 N N B ARG A 1 101 ? 21.400 3.295 113.293 0.43 24.34 88 ARG A N 1
ATOM 679 C CA A ARG A 1 101 ? 22.632 3.745 113.922 0.57 28.70 88 ARG A CA 1
ATOM 680 C CA B ARG A 1 101 ? 22.621 3.759 113.947 0.43 28.19 88 ARG A CA 1
ATOM 681 C C A ARG A 1 101 ? 23.011 5.152 113.477 0.57 26.86 88 ARG A C 1
ATOM 682 C C B ARG A 1 101 ? 23.052 5.144 113.471 0.43 26.84 88 ARG A C 1
ATOM 683 O O A ARG A 1 101 ? 23.427 5.977 114.288 0.57 26.30 88 ARG A O 1
ATOM 684 O O B ARG A 1 101 ? 23.538 5.951 114.261 0.43 26.57 88 ARG A O 1
ATOM 699 N N . HIS A 1 102 ? 22.875 5.419 112.184 1.00 29.91 89 HIS A N 1
ATOM 700 C CA . HIS A 1 102 ? 23.366 6.669 111.613 1.00 29.07 89 HIS A CA 1
ATOM 701 C C . HIS A 1 102 ? 22.364 7.818 111.686 1.00 30.90 89 HIS A C 1
ATOM 702 O O . HIS A 1 102 ? 21.728 8.170 110.693 1.00 31.82 89 HIS A O 1
ATOM 709 N N . ASP A 1 103 ? 22.260 8.414 112.870 1.00 32.82 90 ASP A N 1
ATOM 710 C CA . ASP A 1 103 ? 21.351 9.529 113.108 1.00 35.98 90 ASP A CA 1
ATOM 711 C C . ASP A 1 103 ? 22.017 10.879 112.854 1.00 39.46 90 ASP A C 1
ATOM 712 O O . ASP A 1 103 ? 21.392 11.926 113.018 1.00 43.43 90 ASP A O 1
ATOM 717 N N . GLU A 1 104 ? 23.287 10.855 112.459 1.00 37.90 91 GLU A N 1
ATOM 718 C CA . GLU A 1 104 ? 24.049 12.091 112.295 1.00 43.48 91 GLU A CA 1
ATOM 719 C C . GLU A 1 104 ? 23.681 12.822 111.009 1.00 43.41 91 GLU A C 1
ATOM 720 O O . GLU A 1 104 ? 24.048 13.980 110.817 1.00 45.24 91 GLU A O 1
ATOM 726 N N . ARG A 1 105 ? 22.953 12.141 110.132 1.00 41.17 92 ARG A N 1
ATOM 727 C CA . ARG A 1 105 ? 22.625 12.692 108.824 1.00 37.58 92 ARG A CA 1
ATOM 728 C C . ARG A 1 105 ? 21.329 12.073 108.305 1.00 29.89 92 ARG A C 1
ATOM 729 O O . ARG A 1 105 ? 20.978 10.956 108.679 1.00 29.77 92 ARG A O 1
ATOM 737 N N . GLU A 1 106 ? 20.615 12.804 107.456 1.00 29.84 93 GLU A N 1
ATOM 738 C CA . GLU A 1 106 ? 19.356 12.312 106.908 1.00 28.11 93 GLU A CA 1
ATOM 739 C C . GLU A 1 106 ? 19.594 11.391 105.714 1.00 28.41 93 GLU A C 1
ATOM 740 O O . GLU A 1 106 ? 19.970 11.844 104.632 1.00 30.58 93 GLU A O 1
ATOM 746 N N . TYR A 1 107 ? 19.376 10.095 105.924 1.00 22.91 94 TYR A N 1
ATOM 747 C CA . TYR A 1 107 ? 19.572 9.092 104.881 1.00 22.56 94 TYR A CA 1
ATOM 748 C C . TYR A 1 107 ? 18.256 8.431 104.484 1.00 21.29 94 TYR A C 1
ATOM 749 O O . TYR A 1 107 ? 17.437 8.107 105.341 1.00 19.31 94 TYR A O 1
ATOM 758 N N . SER A 1 108 ? 18.068 8.216 103.186 1.00 18.80 95 SER A N 1
ATOM 759 C CA . SER A 1 108 ? 16.887 7.523 102.691 1.00 18.26 95 SER A CA 1
ATOM 760 C C . SER A 1 108 ? 17.080 6.012 102.779 1.00 16.04 95 SER A C 1
ATOM 761 O O . SER A 1 108 ? 18.208 5.526 102.887 1.00 15.09 95 SER A O 1
ATOM 764 N N . PHE A 1 109 ? 15.978 5.270 102.734 1.00 16.29 96 PHE A N 1
ATOM 765 C CA . PHE A 1 109 ? 16.045 3.814 102.741 1.00 15.09 96 PHE A CA 1
ATOM 766 C C . PHE A 1 109 ? 16.719 3.267 101.480 1.00 16.43 96 PHE A C 1
ATOM 767 O O . PHE A 1 109 ? 17.537 2.349 101.558 1.00 12.99 96 PHE A O 1
ATOM 775 N N . VAL A 1 110 ? 16.378 3.818 100.318 1.00 16.95 97 VAL A N 1
ATOM 776 C CA . VAL A 1 110 ? 16.989 3.343 99.077 1.00 14.72 97 VAL A CA 1
ATOM 777 C C . VAL A 1 110 ? 18.507 3.519 99.129 1.00 17.03 97 VAL A C 1
ATOM 778 O O . VAL A 1 110 ? 19.261 2.609 98.773 1.00 18.17 97 VAL A O 1
ATOM 782 N N . ASP A 1 111 ? 18.954 4.675 99.605 1.00 15.57 98 ASP A N 1
ATOM 783 C CA . ASP A 1 111 ? 20.388 4.920 99.737 1.00 16.77 98 ASP A CA 1
ATOM 784 C C . ASP A 1 111 ? 21.039 3.909 100.685 1.00 14.55 98 ASP A C 1
ATOM 785 O O . ASP A 1 111 ? 22.127 3.409 100.412 1.00 16.58 98 ASP A O 1
ATOM 790 N N . ALA A 1 112 ? 20.364 3.591 101.786 1.00 12.14 99 ALA A N 1
ATOM 791 C CA . ALA A 1 112 ? 20.900 2.633 102.747 1.00 15.06 99 ALA A CA 1
ATOM 792 C C . ALA A 1 112 ? 21.069 1.246 102.132 1.00 16.44 99 ALA A C 1
ATOM 793 O O . ALA A 1 112 ? 22.049 0.558 102.409 1.00 15.13 99 ALA A O 1
ATOM 795 N N . THR A 1 113 ? 20.104 0.829 101.315 1.00 14.65 100 THR A N 1
ATOM 796 C CA . THR A 1 113 ? 20.204 -0.457 100.630 1.00 12.01 100 THR A CA 1
ATOM 797 C C . THR A 1 113 ? 21.308 -0.404 99.582 1.00 15.14 100 THR A C 1
ATOM 798 O O . THR A 1 113 ? 22.016 -1.388 99.365 1.00 14.68 100 THR A O 1
ATOM 802 N N . SER A 1 114 ? 21.445 0.746 98.930 1.00 12.65 101 SER A N 1
ATOM 803 C CA . SER A 1 114 ? 22.504 0.934 97.945 1.00 12.93 101 SER A CA 1
ATOM 804 C C . SER A 1 114 ? 23.873 0.810 98.603 1.00 14.47 101 SER A C 1
ATOM 805 O O . SER A 1 114 ? 24.768 0.153 98.067 1.00 16.06 101 SER A O 1
ATOM 808 N N . PHE A 1 115 ? 24.029 1.443 99.763 1.00 13.40 102 PHE A N 1
ATOM 809 C CA . PHE A 1 115 ? 25.279 1.358 100.519 1.00 12.47 102 PHE A CA 1
ATOM 810 C C . PHE A 1 115 ? 25.568 -0.089 100.913 1.00 12.90 102 PHE A C 1
ATOM 811 O O . PHE A 1 115 ? 26.706 -0.541 100.846 1.00 14.86 102 PHE A O 1
ATOM 819 N N . ALA A 1 116 ? 24.533 -0.811 101.330 1.00 15.48 103 ALA A N 1
ATOM 820 C CA . ALA A 1 116 ? 24.696 -2.205 101.724 1.00 13.83 103 ALA A CA 1
ATOM 821 C C . ALA A 1 116 ? 25.123 -3.069 100.540 1.00 17.42 103 ALA A C 1
ATOM 822 O O . ALA A 1 116 ? 25.967 -3.956 100.683 1.00 20.92 103 ALA A O 1
ATOM 824 N N . VAL A 1 117 ? 24.541 -2.812 99.372 1.00 17.15 104 VAL A N 1
ATOM 825 C CA . VAL A 1 117 ? 24.896 -3.567 98.171 1.00 14.32 104 VAL A CA 1
ATOM 826 C C . VAL A 1 117 ? 26.360 -3.324 97.798 1.00 15.35 104 VAL A C 1
ATOM 827 O O . VAL A 1 117 ? 27.113 -4.271 97.552 1.00 16.80 104 VAL A O 1
ATOM 831 N N . MET A 1 118 ? 26.755 -2.054 97.771 1.00 14.51 105 MET A N 1
ATOM 832 C CA . MET A 1 118 ? 28.129 -1.688 97.443 1.00 17.02 105 MET A CA 1
ATOM 833 C C . MET A 1 118 ? 29.126 -2.309 98.419 1.00 17.42 105 MET A C 1
ATOM 834 O O . MET A 1 118 ? 30.172 -2.809 98.007 1.00 19.35 105 MET A O 1
ATOM 839 N N . ARG A 1 119 ? 28.801 -2.286 99.708 1.00 17.59 106 ARG A N 1
ATOM 840 C CA . ARG A 1 119 ? 29.683 -2.883 100.716 1.00 19.56 106 ARG A CA 1
ATOM 841 C C . ARG A 1 119 ? 29.853 -4.379 100.475 1.00 21.39 106 ARG A C 1
ATOM 842 O O . ARG A 1 119 ? 30.962 -4.911 100.529 1.00 24.14 106 ARG A O 1
ATOM 850 N N . LYS A 1 120 ? 28.737 -5.047 100.202 1.00 20.92 107 LYS A N 1
ATOM 851 C CA . LYS A 1 120 ? 28.725 -6.486 99.968 1.00 22.69 107 LYS A CA 1
ATOM 852 C C . LYS A 1 120 ? 29.508 -6.852 98.709 1.00 23.84 107 LYS A C 1
ATOM 853 O O . LYS A 1 120 ? 30.244 -7.844 98.685 1.00 26.97 107 LYS A O 1
ATOM 859 N N . LYS A 1 121 ? 29.353 -6.039 97.667 1.00 21.92 108 LYS A N 1
ATOM 860 C CA . LYS A 1 121 ? 29.975 -6.323 96.374 1.00 24.25 108 LYS A CA 1
ATOM 861 C C . LYS A 1 121 ? 31.410 -5.811 96.286 1.00 24.85 108 LYS A C 1
ATOM 862 O O . LYS A 1 121 ? 32.113 -6.083 95.310 1.00 26.71 108 LYS A O 1
ATOM 868 N N . GLY A 1 122 ? 31.840 -5.071 97.303 1.00 22.78 109 GLY A N 1
ATOM 869 C CA . GLY A 1 122 ? 33.177 -4.503 97.314 1.00 23.41 109 GLY A CA 1
ATOM 870 C C . GLY A 1 122 ? 33.351 -3.391 96.296 1.00 21.93 109 GLY A C 1
ATOM 871 O O . GLY A 1 122 ? 34.405 -3.273 95.668 1.00 23.39 109 GLY A O 1
ATOM 872 N N . ILE A 1 123 ? 32.309 -2.579 96.134 1.00 18.84 110 ILE A N 1
ATOM 873 C CA . ILE A 1 123 ? 32.324 -1.439 95.222 1.00 19.33 110 ILE A CA 1
ATOM 874 C C . ILE A 1 123 ? 32.401 -0.136 96.012 1.00 18.56 110 ILE A C 1
ATOM 875 O O . ILE A 1 123 ? 31.660 0.052 96.976 1.00 16.67 110 ILE A O 1
ATOM 880 N N . GLN A 1 124 ? 33.294 0.768 95.623 1.00 16.58 111 GLN A N 1
ATOM 881 C CA . GLN A 1 124 ? 33.366 2.052 96.314 1.00 15.06 111 GLN A CA 1
ATOM 882 C C . GLN A 1 124 ? 32.989 3.206 95.397 1.00 16.18 111 GLN A C 1
ATOM 883 O O . GLN A 1 124 ? 32.543 4.253 95.857 1.00 15.89 111 GLN A O 1
ATOM 889 N N . ASN A 1 125 ? 33.165 3.010 94.095 1.00 14.70 112 ASN A N 1
ATOM 890 C CA . ASN A 1 125 ? 32.870 4.064 93.133 1.00 14.40 112 ASN A CA 1
ATOM 891 C C . ASN A 1 125 ? 31.398 4.073 92.746 1.00 14.08 112 ASN A C 1
ATOM 892 O O . ASN A 1 125 ? 30.852 3.065 92.298 1.00 17.95 112 ASN A O 1
ATOM 897 N N . ALA A 1 126 ? 30.759 5.219 92.930 1.00 13.69 113 ALA A N 1
ATOM 898 C CA . ALA A 1 126 ? 29.351 5.345 92.606 1.00 16.44 113 ALA A CA 1
ATOM 899 C C . ALA A 1 126 ? 29.133 6.397 91.534 1.00 18.55 113 ALA A C 1
ATOM 900 O O . ALA A 1 126 ? 29.811 7.423 91.507 1.00 17.13 113 ALA A O 1
ATOM 902 N N . TYR A 1 127 ? 28.196 6.117 90.636 1.00 13.90 114 TYR A N 1
ATOM 903 C CA . TYR A 1 127 ? 27.658 7.140 89.760 1.00 15.51 114 TYR A CA 1
ATOM 904 C C . TYR A 1 127 ? 26.458 7.750 90.461 1.00 16.46 114 TYR A C 1
ATOM 905 O O . TYR A 1 127 ? 25.382 7.154 90.502 1.00 17.19 114 TYR A O 1
ATOM 914 N N . ALA A 1 128 ? 26.658 8.934 91.028 1.00 16.21 115 ALA A N 1
ATOM 915 C CA . ALA A 1 128 ? 25.659 9.549 91.893 1.00 17.76 115 ALA A CA 1
ATOM 916 C C . ALA A 1 128 ? 25.966 11.022 92.097 1.00 19.13 115 ALA A C 1
ATOM 917 O O . ALA A 1 128 ? 27.108 11.450 91.951 1.00 22.13 115 ALA A O 1
ATOM 919 N N . PHE A 1 129 ? 24.948 11.797 92.444 1.00 21.41 116 PHE A N 1
ATOM 920 C CA . PHE A 1 129 ? 25.142 13.217 92.697 1.00 24.67 116 PHE A CA 1
ATOM 921 C C . PHE A 1 129 ? 24.658 13.619 94.091 1.00 32.88 116 PHE A C 1
ATOM 922 O O . PHE A 1 129 ? 23.968 12.852 94.759 1.00 32.84 116 PHE A O 1
ATOM 930 N N . ASP A 1 130 ? 25.078 14.807 94.526 1.00 47.68 117 ASP A N 1
ATOM 931 C CA . ASP A 1 130 ? 24.533 15.501 95.703 1.00 57.85 117 ASP A CA 1
ATOM 932 C C . ASP A 1 130 ? 24.840 14.926 97.099 1.00 56.33 117 ASP A C 1
ATOM 933 O O . ASP A 1 130 ? 24.090 15.180 98.044 1.00 59.32 117 ASP A O 1
ATOM 938 N N . GLY A 1 131 ? 25.918 14.158 97.238 1.00 47.58 118 GLY A N 1
ATOM 939 C CA . GLY A 1 131 ? 26.555 14.009 98.541 1.00 40.56 118 GLY A CA 1
ATOM 940 C C . GLY A 1 131 ? 26.302 12.852 99.501 1.00 31.41 118 GLY A C 1
ATOM 941 O O . GLY A 1 131 ? 27.158 12.577 100.343 1.00 25.98 118 GLY A O 1
ATOM 942 N N . ASP A 1 132 ? 25.152 12.187 99.416 1.00 28.67 119 ASP A N 1
ATOM 943 C CA . ASP A 1 132 ? 24.832 11.120 100.369 1.00 28.91 119 ASP A CA 1
ATOM 944 C C . ASP A 1 132 ? 25.847 9.978 100.318 1.00 21.60 119 ASP A C 1
ATOM 945 O O . ASP A 1 132 ? 26.261 9.450 101.352 1.00 21.77 119 ASP A O 1
ATOM 950 N N . PHE A 1 133 ? 26.245 9.603 99.110 1.00 18.60 120 PHE A N 1
ATOM 951 C CA . PHE A 1 133 ? 27.190 8.510 98.928 1.00 16.64 120 PHE A CA 1
ATOM 952 C C . PHE A 1 133 ? 28.579 8.876 99.442 1.00 19.69 120 PHE A C 1
ATOM 953 O O . PHE A 1 133 ? 29.255 8.050 100.059 1.00 18.26 120 PHE A O 1
ATOM 961 N N . SER A 1 134 ? 28.996 10.114 99.198 1.00 21.29 121 SER A N 1
ATOM 962 C CA . SER A 1 134 ? 30.286 10.586 99.691 1.00 22.70 121 SER A CA 1
ATOM 963 C C . SER A 1 134 ? 30.325 10.548 101.216 1.00 24.40 121 SER A C 1
ATOM 964 O O . SER A 1 134 ? 31.318 10.127 101.812 1.00 26.26 121 SER A O 1
ATOM 967 N N . ALA A 1 135 ? 29.233 10.984 101.839 1.00 23.13 122 ALA A N 1
ATOM 968 C CA . ALA A 1 135 ? 29.149 11.050 103.293 1.00 25.54 122 ALA A CA 1
ATOM 969 C C . ALA A 1 135 ? 29.189 9.660 103.920 1.00 23.76 122 ALA A C 1
ATOM 970 O O . ALA A 1 135 ? 29.673 9.490 105.036 1.00 25.58 122 ALA A O 1
ATOM 972 N N . ALA A 1 136 ? 28.682 8.667 103.197 1.00 20.78 123 ALA A N 1
ATOM 973 C CA . ALA A 1 136 ? 28.635 7.306 103.717 1.00 22.06 123 ALA A CA 1
ATOM 974 C C . ALA A 1 136 ? 29.904 6.516 103.384 1.00 22.51 123 ALA A C 1
ATOM 975 O O . ALA A 1 136 ? 29.977 5.313 103.631 1.00 22.11 123 ALA A O 1
ATOM 977 N N . GLY A 1 137 ? 30.897 7.195 102.820 1.00 21.48 124 GLY A N 1
ATOM 978 C CA . GLY A 1 137 ? 32.207 6.600 102.622 1.00 21.96 124 GLY A CA 1
ATOM 979 C C . GLY A 1 137 ? 32.525 6.126 101.215 1.00 23.22 124 GLY A C 1
ATOM 980 O O . GLY A 1 137 ? 33.523 5.436 101.003 1.00 24.19 124 GLY A O 1
ATOM 981 N N . PHE A 1 138 ? 31.688 6.487 100.249 1.00 20.78 125 PHE A N 1
ATOM 982 C CA . PHE A 1 138 ? 31.909 6.055 98.871 1.00 16.54 125 PHE A CA 1
ATOM 983 C C . PHE A 1 138 ? 32.447 7.207 98.037 1.00 18.93 125 PHE A C 1
ATOM 984 O O . PHE A 1 138 ? 32.557 8.334 98.518 1.00 19.11 125 PHE A O 1
ATOM 992 N N . VAL A 1 139 ? 32.809 6.915 96.793 1.00 17.65 126 VAL A N 1
ATOM 993 C CA . VAL A 1 139 ? 33.323 7.943 95.902 1.00 19.36 126 VAL A CA 1
ATOM 994 C C . VAL A 1 139 ? 32.290 8.285 94.843 1.00 21.48 126 VAL A C 1
ATOM 995 O O . VAL A 1 139 ? 31.919 7.431 94.038 1.00 17.70 126 VAL A O 1
ATOM 999 N N . GLU A 1 140 ? 31.827 9.531 94.847 1.00 16.16 127 GLU A N 1
ATOM 1000 C CA . GLU A 1 140 ? 30.968 10.013 93.774 1.00 17.31 127 GLU A CA 1
ATOM 1001 C C . GLU A 1 140 ? 31.842 10.477 92.614 1.00 18.13 127 GLU A C 1
ATOM 1002 O O . GLU A 1 140 ? 32.361 11.593 92.611 1.00 19.54 127 GLU A O 1
ATOM 1008 N N . VAL A 1 141 ? 32.015 9.585 91.642 1.00 19.52 128 VAL A N 1
ATOM 1009 C CA . VAL A 1 141 ? 32.932 9.798 90.527 1.00 21.88 128 VAL A CA 1
ATOM 1010 C C . VAL A 1 141 ? 32.570 11.041 89.721 1.00 20.64 128 VAL A C 1
ATOM 1011 O O . VAL A 1 141 ? 31.404 11.281 89.419 1.00 20.21 128 VAL A O 1
ATOM 1015 N N . ARG A 1 142 ? 33.581 11.840 89.403 1.00 22.24 129 ARG A N 1
ATOM 1016 C CA . ARG A 1 142 ? 33.405 13.017 88.568 1.00 24.76 129 ARG A CA 1
ATOM 1017 C C . ARG A 1 142 ? 34.382 12.954 87.402 1.00 29.44 129 ARG A C 1
ATOM 1018 O O . ARG A 1 142 ? 35.421 12.302 87.502 1.00 31.70 129 ARG A O 1
ATOM 1026 N N . PRO A 1 143 ? 34.044 13.614 86.282 1.00 29.35 130 PRO A N 1
ATOM 1027 C CA . PRO A 1 143 ? 35.001 13.746 85.177 1.00 31.86 130 PRO A CA 1
ATOM 1028 C C . PRO A 1 143 ? 36.257 14.504 85.605 1.00 35.27 130 PRO A C 1
ATOM 1029 O O . PRO A 1 143 ? 37.349 14.168 85.146 1.00 42.65 130 PRO A O 1
ATOM 1033 N N . ALA B 2 13 ? -11.591 -8.818 106.291 1.00 43.44 0 ALA B N 1
ATOM 1034 C CA . ALA B 2 13 ? -10.777 -9.841 106.938 1.00 48.90 0 ALA B CA 1
ATOM 1035 C C . ALA B 2 13 ? -9.309 -9.425 106.996 1.00 47.88 0 ALA B C 1
ATOM 1036 O O . ALA B 2 13 ? -8.657 -9.553 108.033 1.00 50.81 0 ALA B O 1
ATOM 1038 N N . SER B 2 14 ? -8.793 -8.926 105.877 1.00 36.81 1 SER B N 1
ATOM 1039 C CA . SER B 2 14 ? -7.399 -8.505 105.805 1.00 34.06 1 SER B CA 1
ATOM 1040 C C . SER B 2 14 ? -7.257 -7.134 105.158 1.00 27.42 1 SER B C 1
ATOM 1041 O O . SER B 2 14 ? -8.101 -6.719 104.364 1.00 24.10 1 SER B O 1
ATOM 1044 N N . ILE B 2 15 ? -6.183 -6.434 105.510 1.00 21.41 2 ILE B N 1
ATOM 1045 C CA . ILE B 2 15 ? -5.867 -5.153 104.903 1.00 18.25 2 ILE B CA 1
ATOM 1046 C C . ILE B 2 15 ? -4.407 -5.095 104.484 1.00 16.59 2 ILE B C 1
ATOM 1047 O O . ILE B 2 15 ? -3.558 -5.781 105.054 1.00 18.47 2 ILE B O 1
ATOM 1052 N N . PHE B 2 16 ? -4.127 -4.281 103.473 1.00 14.67 3 PHE B N 1
ATOM 1053 C CA . PHE B 2 16 ? -2.752 -3.963 103.105 1.00 15.36 3 PHE B CA 1
ATOM 1054 C C . PHE B 2 16 ? -2.491 -2.513 103.489 1.00 16.08 3 PHE B C 1
ATOM 1055 O O . PHE B 2 16 ? -3.291 -1.638 103.181 1.00 14.53 3 PHE B O 1
ATOM 1063 N N . VAL B 2 17 ? -1.376 -2.251 104.164 1.00 13.61 4 VAL B N 1
ATOM 1064 C CA . VAL B 2 17 ? -1.144 -0.908 104.682 1.00 11.22 4 VAL B CA 1
ATOM 1065 C C . VAL B 2 17 ? -0.137 -0.150 103.836 1.00 10.88 4 VAL B C 1
ATOM 1066 O O . VAL B 2 17 ? 0.985 -0.607 103.630 1.00 13.62 4 VAL B O 1
ATOM 1070 N N . ASP B 2 18 ? -0.555 1.020 103.362 1.00 12.82 5 ASP B N 1
ATOM 1071 C CA . ASP B 2 18 ? 0.258 1.856 102.487 1.00 12.39 5 ASP B CA 1
ATOM 1072 C C . ASP B 2 18 ? 1.050 2.895 103.280 1.00 15.47 5 ASP B C 1
ATOM 1073 O O . ASP B 2 18 ? 0.710 3.211 104.421 1.00 14.71 5 ASP B O 1
ATOM 1078 N N . THR B 2 19 ? 2.103 3.412 102.659 1.00 12.60 6 THR B N 1
ATOM 1079 C CA . THR B 2 19 ? 2.910 4.500 103.201 1.00 15.55 6 THR B CA 1
ATOM 1080 C C . THR B 2 19 ? 2.091 5.687 103.696 1.00 16.46 6 THR B C 1
ATOM 1081 O O . THR B 2 19 ? 2.388 6.259 104.746 1.00 17.52 6 THR B O 1
ATOM 1085 N N . SER B 2 20 ? 1.063 6.060 102.941 1.00 13.92 7 SER B N 1
ATOM 1086 C CA . SER B 2 20 ? 0.249 7.213 103.313 1.00 14.41 7 SER B CA 1
ATOM 1087 C C . SER B 2 20 ? -0.378 7.008 104.688 1.00 17.33 7 SER B C 1
ATOM 1088 O O . SER B 2 20 ? -0.526 7.959 105.458 1.00 15.52 7 SER B O 1
ATOM 1091 N N . PHE B 2 21 ? -0.720 5.764 105.008 1.00 15.39 8 PHE B N 1
ATOM 1092 C CA . PHE B 2 21 ? -1.306 5.473 106.312 1.00 14.60 8 PHE B CA 1
ATOM 1093 C C . PHE B 2 21 ? -0.242 5.409 107.408 1.00 13.26 8 PHE B C 1
ATOM 1094 O O . PHE B 2 21 ? -0.420 6.000 108.474 1.00 14.30 8 PHE B O 1
ATOM 1102 N N . TRP B 2 22 ? 0.848 4.688 107.153 1.00 12.73 9 TRP B N 1
ATOM 1103 C CA . TRP B 2 22 ? 1.924 4.579 108.135 1.00 12.69 9 TRP B CA 1
ATOM 1104 C C . TRP B 2 22 ? 2.444 5.955 108.537 1.00 13.76 9 TRP B C 1
ATOM 1105 O O . TRP B 2 22 ? 2.709 6.216 109.712 1.00 15.52 9 TRP B O 1
ATOM 1116 N N . ALA B 2 23 ? 2.602 6.826 107.544 1.00 17.96 10 ALA B N 1
ATOM 1117 C CA . ALA B 2 23 ? 3.118 8.171 107.770 1.00 18.42 10 ALA B CA 1
ATOM 1118 C C . ALA B 2 23 ? 2.170 8.993 108.630 1.00 18.29 10 ALA B C 1
ATOM 1119 O O . ALA B 2 23 ? 2.607 9.767 109.479 1.00 19.01 10 ALA B O 1
ATOM 1121 N N . ALA B 2 24 ? 0.871 8.830 108.401 1.00 15.27 11 ALA B N 1
ATOM 1122 C CA . ALA B 2 24 ? -0.125 9.524 109.207 1.00 16.69 11 ALA B CA 1
ATOM 1123 C C . ALA B 2 24 ? -0.148 8.980 110.633 1.00 18.25 11 ALA B C 1
ATOM 1124 O O . ALA B 2 24 ? -0.323 9.730 111.588 1.00 18.88 11 ALA B O 1
ATOM 1126 N N . LEU B 2 25 ? 0.022 7.671 110.773 1.00 16.33 12 LEU B N 1
ATOM 1127 C CA . LEU B 2 25 ? -0.037 7.045 112.091 1.00 19.92 12 LEU B CA 1
ATOM 1128 C C . LEU B 2 25 ? 1.199 7.381 112.920 1.00 19.38 12 LEU B C 1
ATOM 1129 O O . LEU B 2 25 ? 1.106 7.602 114.129 1.00 22.20 12 LEU B O 1
ATOM 1134 N N . GLY B 2 26 ? 2.354 7.427 112.263 1.00 20.78 13 GLY B N 1
ATOM 1135 C CA . GLY B 2 26 ? 3.615 7.642 112.952 1.00 22.11 13 GLY B CA 1
ATOM 1136 C C . GLY B 2 26 ? 4.019 9.098 113.094 1.00 21.26 13 GLY B C 1
ATOM 1137 O O . GLY B 2 26 ? 5.117 9.397 113.559 1.00 22.91 13 GLY B O 1
ATOM 1138 N N . ASN B 2 27 ? 3.134 10.003 112.691 1.00 20.73 14 ASN B N 1
ATOM 1139 C CA . ASN B 2 27 ? 3.384 11.434 112.807 1.00 24.11 14 ASN B CA 1
ATOM 1140 C C . ASN B 2 27 ? 2.187 12.129 113.438 1.00 26.81 14 ASN B C 1
ATOM 1141 O O . ASN B 2 27 ? 1.166 12.332 112.785 1.00 21.31 14 ASN B O 1
ATOM 1146 N N . ALA B 2 28 ? 2.322 12.495 114.710 1.00 30.26 15 ALA B N 1
ATOM 1147 C CA . ALA B 2 28 ? 1.230 13.119 115.450 1.00 33.37 15 ALA B CA 1
ATOM 1148 C C . ALA B 2 28 ? 0.858 14.480 114.869 1.00 34.84 15 ALA B C 1
ATOM 1149 O O . ALA B 2 28 ? -0.234 14.992 115.116 1.00 36.23 15 ALA B O 1
ATOM 1151 N N . GLY B 2 29 ? 1.770 15.060 114.097 1.00 32.61 16 GLY B N 1
ATOM 1152 C CA . GLY B 2 29 ? 1.536 16.346 113.468 1.00 32.15 16 GLY B CA 1
ATOM 1153 C C . GLY B 2 29 ? 0.921 16.227 112.086 1.00 33.05 16 GLY B C 1
ATOM 1154 O O . GLY B 2 29 ? 0.684 17.234 111.419 1.00 39.23 16 GLY B O 1
ATOM 1155 N N . ASP B 2 30 ? 0.673 14.996 111.649 1.00 28.19 17 ASP B N 1
ATOM 1156 C CA . ASP B 2 30 ? 0.003 14.754 110.375 1.00 21.23 17 ASP B CA 1
ATOM 1157 C C . ASP B 2 30 ? -1.474 15.115 110.505 1.00 23.60 17 ASP B C 1
ATOM 1158 O O . ASP B 2 30 ? -2.106 14.802 111.512 1.00 24.60 17 ASP B O 1
ATOM 1163 N N . ALA B 2 31 ? -2.019 15.777 109.490 1.00 23.79 18 ALA B N 1
ATOM 1164 C CA . ALA B 2 31 ? -3.410 16.214 109.529 1.00 25.43 18 ALA B CA 1
ATOM 1165 C C . ALA B 2 31 ? -4.372 15.038 109.671 1.00 21.75 18 ALA B C 1
ATOM 1166 O O . ALA B 2 31 ? -5.462 15.182 110.224 1.00 24.86 18 ALA B O 1
ATOM 1168 N N . ARG B 2 32 ? -3.960 13.874 109.182 1.00 21.57 19 ARG B N 1
ATOM 1169 C CA . ARG B 2 32 ? -4.809 12.687 109.217 1.00 21.11 19 ARG B CA 1
ATOM 1170 C C . ARG B 2 32 ? -4.437 11.734 110.354 1.00 20.38 19 ARG B C 1
ATOM 1171 O O . ARG B 2 32 ? -4.868 10.580 110.368 1.00 20.11 19 ARG B O 1
ATOM 1179 N N . HIS B 2 33 ? -3.649 12.218 111.309 1.00 19.02 20 HIS B N 1
ATOM 1180 C CA . HIS B 2 33 ? -3.185 11.378 112.417 1.00 17.71 20 HIS B CA 1
ATOM 1181 C C . HIS B 2 33 ? -4.340 10.819 113.246 1.00 19.41 20 HIS B C 1
ATOM 1182 O O . HIS B 2 33 ? -4.358 9.632 113.578 1.00 18.70 20 HIS B O 1
ATOM 1189 N N . GLY B 2 34 ? -5.296 11.678 113.582 1.00 22.31 21 GLY B N 1
ATOM 1190 C CA . GLY B 2 34 ? -6.459 11.257 114.342 1.00 25.44 21 GLY B CA 1
ATOM 1191 C C . GLY B 2 34 ? -7.257 10.201 113.603 1.00 25.09 21 GLY B C 1
ATOM 1192 O O . GLY B 2 34 ? -7.656 9.192 114.181 1.00 25.12 21 GLY B O 1
ATOM 1193 N N . THR B 2 35 ? -7.476 10.437 112.312 1.00 25.99 22 THR B N 1
ATOM 1194 C CA . THR B 2 35 ? -8.196 9.495 111.462 1.00 24.82 22 THR B CA 1
ATOM 1195 C C . THR B 2 35 ? -7.466 8.158 111.386 1.00 22.24 22 THR B C 1
ATOM 1196 O O . THR B 2 35 ? -8.089 7.095 111.425 1.00 22.82 22 THR B O 1
ATOM 1200 N N . ALA B 2 36 ? -6.142 8.220 111.281 1.00 20.95 23 ALA B N 1
ATOM 1201 C CA . ALA B 2 36 ? -5.316 7.017 111.238 1.00 19.95 23 ALA B CA 1
ATOM 1202 C C . ALA B 2 36 ? -5.453 6.195 112.519 1.00 20.01 23 ALA B C 1
ATOM 1203 O O . ALA B 2 36 ? -5.594 4.973 112.468 1.00 19.09 23 ALA B O 1
ATOM 1205 N N . LYS B 2 37 ? -5.412 6.866 113.667 1.00 20.80 24 LYS B N 1
ATOM 1206 C CA . LYS B 2 37 ? -5.505 6.169 114.946 1.00 21.03 24 LYS B CA 1
ATOM 1207 C C . LYS B 2 37 ? -6.852 5.475 115.110 1.00 23.75 24 LYS B C 1
ATOM 1208 O O . LYS B 2 37 ? -6.924 4.371 115.648 1.00 24.50 24 LYS B O 1
ATOM 1214 N N . ARG B 2 38 ? -7.916 6.120 114.642 1.00 25.15 25 ARG B N 1
ATOM 1215 C CA . ARG B 2 38 ? -9.249 5.530 114.723 1.00 27.27 25 ARG B CA 1
ATOM 1216 C C . ARG B 2 38 ? -9.338 4.288 113.841 1.00 26.35 25 ARG B C 1
ATOM 1217 O O . ARG B 2 38 ? -9.885 3.263 114.250 1.00 28.11 25 ARG B O 1
ATOM 1225 N N . LEU B 2 39 ? -8.792 4.383 112.633 1.00 24.18 26 LEU B N 1
ATOM 1226 C CA . LEU B 2 39 ? -8.767 3.249 111.717 1.00 25.83 26 LEU B CA 1
ATOM 1227 C C . LEU B 2 39 ? -7.926 2.104 112.268 1.00 27.41 26 LEU B C 1
ATOM 1228 O O . LEU B 2 39 ? -8.288 0.936 112.135 1.00 26.23 26 LEU B O 1
ATOM 1233 N N . TRP B 2 40 ? -6.793 2.450 112.871 1.00 25.46 27 TRP B N 1
ATOM 1234 C CA . TRP B 2 40 ? -5.899 1.459 113.458 1.00 21.64 27 TRP B CA 1
ATOM 1235 C C . TRP B 2 40 ? -6.601 0.675 114.561 1.00 25.96 27 TRP B C 1
ATOM 1236 O O . TRP B 2 40 ? -6.369 -0.523 114.730 1.00 28.58 27 TRP B O 1
ATOM 1247 N N . ALA B 2 41 ? -7.465 1.356 115.307 1.00 25.98 28 ALA B N 1
ATOM 1248 C CA . ALA B 2 41 ? -8.164 0.734 116.425 1.00 30.32 28 ALA B CA 1
ATOM 1249 C C . ALA B 2 41 ? -9.262 -0.219 115.959 1.00 31.46 28 ALA B C 1
ATOM 1250 O O . ALA B 2 41 ? -9.647 -1.128 116.690 1.00 35.63 28 ALA B O 1
ATOM 1252 N N . SER B 2 42 ? -9.763 -0.016 114.743 1.00 31.83 29 SER B N 1
ATOM 1253 C CA . SER B 2 42 ? -10.856 -0.844 114.232 1.00 36.01 29 SER B CA 1
ATOM 1254 C C . SER B 2 42 ? -10.395 -1.782 113.119 1.00 35.82 29 SER B C 1
ATOM 1255 O O . SER B 2 42 ? -11.214 -2.348 112.394 1.00 33.41 29 SER B O 1
ATOM 1258 N N . LYS B 2 43 ? -9.082 -1.950 112.991 1.00 29.59 30 LYS B N 1
ATOM 1259 C CA . LYS B 2 43 ? -8.520 -2.795 111.944 1.00 29.51 30 LYS B CA 1
ATOM 1260 C C . LYS B 2 43 ? -8.839 -4.272 112.182 1.00 34.11 30 LYS B C 1
ATOM 1261 O O . LYS B 2 43 ? -9.075 -4.684 113.320 1.00 34.54 30 LYS B O 1
ATOM 1267 N N . PRO B 2 44 ? -8.860 -5.071 111.101 1.00 33.65 31 PRO B N 1
ATOM 1268 C CA . PRO B 2 44 ? -9.053 -6.523 111.179 1.00 37.16 31 PRO B CA 1
ATOM 1269 C C . PRO B 2 44 ? -7.810 -7.231 111.732 1.00 38.00 31 PRO B C 1
ATOM 1270 O O . PRO B 2 44 ? -6.769 -6.588 111.870 1.00 35.62 31 PRO B O 1
ATOM 1274 N N . PRO B 2 45 ? -7.914 -8.535 112.050 1.00 41.90 32 PRO B N 1
ATOM 1275 C CA . PRO B 2 45 ? -6.776 -9.255 112.638 1.00 43.86 32 PRO B CA 1
ATOM 1276 C C . PRO B 2 45 ? -5.576 -9.428 111.707 1.00 47.01 32 PRO B C 1
ATOM 1277 O O . PRO B 2 45 ? -4.444 -9.473 112.186 1.00 45.82 32 PRO B O 1
ATOM 1281 N N . VAL B 2 46 ? -5.817 -9.533 110.403 1.00 37.87 33 VAL B N 1
ATOM 1282 C CA . VAL B 2 46 ? -4.732 -9.758 109.453 1.00 35.10 33 VAL B CA 1
ATOM 1283 C C . VAL B 2 46 ? -4.258 -8.453 108.816 1.00 32.37 33 VAL B C 1
ATOM 1284 O O . VAL B 2 46 ? -4.965 -7.848 108.011 1.00 31.01 33 VAL B O 1
ATOM 1288 N N . VAL B 2 47 ? -3.052 -8.030 109.184 1.00 30.58 34 VAL B N 1
ATOM 1289 C CA . VAL B 2 47 ? -2.505 -6.758 108.728 1.00 25.48 34 VAL B CA 1
ATOM 1290 C C . VAL B 2 47 ? -1.187 -6.947 107.982 1.00 25.30 34 VAL B C 1
ATOM 1291 O O . VAL B 2 47 ? -0.204 -7.432 108.541 1.00 26.49 34 VAL B O 1
ATOM 1295 N N . MET B 2 48 ? -1.174 -6.553 106.714 1.00 19.50 35 MET B N 1
ATOM 1296 C CA . MET B 2 48 ? -0.015 -6.776 105.860 1.00 17.76 35 MET B CA 1
ATOM 1297 C C . MET B 2 48 ? 0.533 -5.467 105.301 1.00 17.25 35 MET B C 1
ATOM 1298 O O . MET B 2 48 ? -0.208 -4.510 105.105 1.00 15.03 35 MET B O 1
ATOM 1303 N N . THR B 2 49 ? 1.838 -5.435 105.058 1.00 16.42 36 THR B N 1
ATOM 1304 C CA . THR B 2 49 ? 2.458 -4.338 104.330 1.00 14.26 36 THR B CA 1
ATOM 1305 C C . THR B 2 49 ? 3.628 -4.925 103.540 1.00 16.66 36 THR B C 1
ATOM 1306 O O . THR B 2 49 ? 3.743 -6.145 103.439 1.00 20.35 36 THR B O 1
ATOM 1310 N N . SER B 2 50 ? 4.477 -4.082 102.961 1.00 13.87 37 SER B N 1
ATOM 1311 C CA . SER B 2 50 ? 5.593 -4.593 102.165 1.00 15.95 37 SER B CA 1
ATOM 1312 C C . SER B 2 50 ? 6.915 -3.932 102.525 1.00 15.01 37 SER B C 1
ATOM 1313 O O . SER B 2 50 ? 6.942 -2.886 103.171 1.00 12.56 37 SER B O 1
ATOM 1316 N N . ASN B 2 51 ? 8.011 -4.545 102.087 1.00 14.01 38 ASN B N 1
ATOM 1317 C CA . ASN B 2 51 ? 9.335 -3.978 102.312 1.00 16.63 38 ASN B CA 1
ATOM 1318 C C . ASN B 2 51 ? 9.474 -2.629 101.612 1.00 17.71 38 ASN B C 1
ATOM 1319 O O . ASN B 2 51 ? 10.059 -1.699 102.162 1.00 13.73 38 ASN B O 1
ATOM 1324 N N . HIS B 2 52 ? 8.911 -2.510 100.410 1.00 15.16 39 HIS B N 1
ATOM 1325 C CA . HIS B 2 52 ? 8.992 -1.250 99.679 1.00 15.82 39 HIS B CA 1
ATOM 1326 C C . HIS B 2 52 ? 8.233 -0.144 100.407 1.00 17.01 39 HIS B C 1
ATOM 1327 O O . HIS B 2 52 ? 8.697 0.997 100.474 1.00 14.63 39 HIS B O 1
ATOM 1334 N N . VAL B 2 53 ? 7.077 -0.487 100.968 1.00 13.82 40 VAL B N 1
ATOM 1335 C CA . VAL B 2 53 ? 6.270 0.483 101.701 1.00 12.09 40 VAL B CA 1
ATOM 1336 C C . VAL B 2 53 ? 6.986 0.943 102.971 1.00 12.53 40 VAL B C 1
ATOM 1337 O O . VAL B 2 53 ? 7.045 2.141 103.256 1.00 14.32 40 VAL B O 1
ATOM 1341 N N . LEU B 2 54 ? 7.534 -0.006 103.726 1.00 11.67 41 LEU B N 1
ATOM 1342 C CA . LEU B 2 54 ? 8.230 0.343 104.960 1.00 12.59 41 LEU B CA 1
ATOM 1343 C C . LEU B 2 54 ? 9.419 1.241 104.650 1.00 15.32 41 LEU B C 1
ATOM 1344 O O . LEU B 2 54 ? 9.685 2.203 105.367 1.00 15.81 41 LEU B O 1
ATOM 1349 N N . GLY B 2 55 ? 10.125 0.926 103.571 1.00 15.64 42 GLY B N 1
ATOM 1350 C CA . GLY B 2 55 ? 11.238 1.748 103.140 1.00 14.53 42 GLY B CA 1
ATOM 1351 C C . GLY B 2 55 ? 10.802 3.161 102.806 1.00 16.49 42 GLY B C 1
ATOM 1352 O O . GLY B 2 55 ? 11.441 4.128 103.214 1.00 16.03 42 GLY B O 1
ATOM 1353 N N . GLU B 2 56 ? 9.703 3.279 102.067 1.00 11.58 43 GLU B N 1
ATOM 1354 C CA . GLU B 2 56 ? 9.203 4.577 101.644 1.00 14.85 43 GLU B CA 1
ATOM 1355 C C . GLU B 2 56 ? 8.718 5.354 102.861 1.00 13.30 43 GLU B C 1
ATOM 1356 O O . GLU B 2 56 ? 8.846 6.576 102.926 1.00 16.23 43 GLU B O 1
ATOM 1362 N N . THR B 2 57 ? 8.178 4.621 103.829 1.00 13.03 44 THR B N 1
ATOM 1363 C CA . THR B 2 57 ? 7.704 5.201 105.083 1.00 15.34 44 THR B CA 1
ATOM 1364 C C . THR B 2 57 ? 8.853 5.753 105.925 1.00 14.10 44 THR B C 1
ATOM 1365 O O . THR B 2 57 ? 8.748 6.853 106.468 1.00 15.08 44 THR B O 1
ATOM 1369 N N . TRP B 2 58 ? 9.942 4.995 106.034 1.00 12.94 45 TRP B N 1
ATOM 1370 C CA . TRP B 2 58 ? 11.147 5.505 106.687 1.00 11.45 45 TRP B CA 1
ATOM 1371 C C . TRP B 2 58 ? 11.554 6.849 106.097 1.00 14.48 45 TRP B C 1
ATOM 1372 O O . TRP B 2 58 ? 11.757 7.830 106.815 1.00 14.95 45 TRP B O 1
ATOM 1383 N N . THR B 2 59 ? 11.680 6.877 104.777 1.00 13.01 46 THR B N 1
ATOM 1384 C CA . THR B 2 59 ? 12.214 8.039 104.089 1.00 14.74 46 THR B CA 1
ATOM 1385 C C . THR B 2 59 ? 11.330 9.255 104.310 1.00 20.82 46 THR B C 1
ATOM 1386 O O . THR B 2 59 ? 11.822 10.346 104.589 1.00 16.80 46 THR B O 1
ATOM 1390 N N . LEU B 2 60 ? 10.021 9.049 104.216 1.00 16.58 47 LEU B N 1
ATOM 1391 C CA . LEU B 2 60 ? 9.055 10.124 104.404 1.00 18.96 47 LEU B CA 1
ATOM 1392 C C . LEU B 2 60 ? 9.074 10.671 105.835 1.00 19.05 47 LEU B C 1
ATOM 1393 O O . LEU B 2 60 ? 9.127 11.884 106.042 1.00 23.97 47 LEU B O 1
ATOM 1398 N N . LEU B 2 61 ? 9.042 9.773 106.818 1.00 18.59 48 LEU B N 1
ATOM 1399 C CA . LEU B 2 61 ? 9.052 10.175 108.224 1.00 17.96 48 LEU B CA 1
ATOM 1400 C C . LEU B 2 61 ? 10.385 10.804 108.639 1.00 17.64 48 LEU B C 1
ATOM 1401 O O . LEU B 2 61 ? 10.416 11.740 109.442 1.00 21.33 48 LEU B O 1
ATOM 1406 N N . ASN B 2 62 ? 11.482 10.291 108.091 1.00 17.44 49 ASN B N 1
ATOM 1407 C CA . ASN B 2 62 ? 12.804 10.82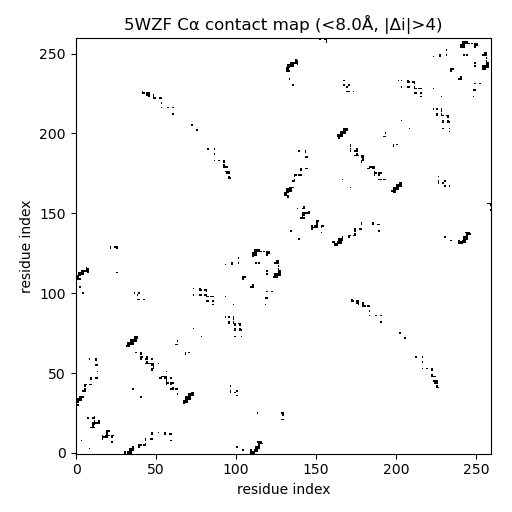8 108.399 1.00 18.28 49 ASN B CA 1
ATOM 1408 C C . ASN B 2 62 ? 12.920 12.257 107.876 1.00 20.33 49 ASN B C 1
ATOM 1409 O O . ASN B 2 62 ? 13.538 13.118 108.505 1.00 23.05 49 ASN B O 1
ATOM 1414 N N . ARG B 2 63 ? 12.300 12.504 106.728 1.00 22.74 50 ARG B N 1
ATOM 1415 C CA . ARG B 2 63 ? 12.315 13.827 106.114 1.00 28.17 50 ARG B CA 1
ATOM 1416 C C . ARG B 2 63 ? 11.396 14.810 106.830 1.00 29.08 50 ARG B C 1
ATOM 1417 O O . ARG B 2 63 ? 11.786 15.942 107.110 1.00 31.84 50 ARG B O 1
ATOM 1425 N N A ARG B 2 64 ? 10.181 14.366 107.134 0.57 29.96 51 ARG B N 1
ATOM 1426 N N B ARG B 2 64 ? 10.174 14.376 107.118 0.43 30.10 51 ARG B N 1
ATOM 1427 C CA A ARG B 2 64 ? 9.172 15.241 107.720 0.57 34.48 51 ARG B CA 1
ATOM 1428 C CA B ARG B 2 64 ? 9.180 15.252 107.730 0.43 34.49 51 ARG B CA 1
ATOM 1429 C C A ARG B 2 64 ? 9.375 15.464 109.217 0.57 38.06 51 ARG B C 1
ATOM 1430 C C B ARG B 2 64 ? 9.435 15.479 109.214 0.43 38.11 51 ARG B C 1
ATOM 1431 O O A ARG B 2 64 ? 9.221 16.581 109.709 0.57 40.12 51 ARG B O 1
ATOM 1432 O O B ARG B 2 64 ? 9.370 16.609 109.69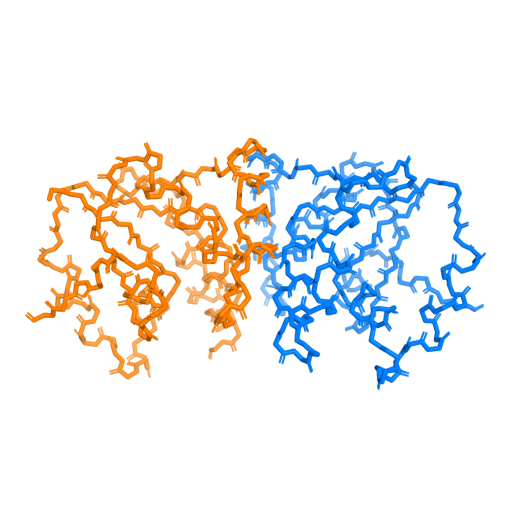7 0.43 40.23 51 ARG B O 1
ATOM 1454 N N . GLY B 2 66 ? 12.067 13.426 111.392 1.00 33.43 53 GLY B N 1
ATOM 1455 C CA . GLY B 2 66 ? 13.433 13.234 111.829 1.00 32.06 53 GLY B CA 1
ATOM 1456 C C . GLY B 2 66 ? 13.703 11.787 112.173 1.00 28.93 53 GLY B C 1
ATOM 1457 O O . GLY B 2 66 ? 12.832 10.932 112.020 1.00 22.30 53 GLY B O 1
ATOM 1458 N N . HIS B 2 67 ? 14.910 11.524 112.660 1.00 26.62 54 HIS B N 1
ATOM 1459 C CA . HIS B 2 67 ? 15.404 10.163 112.825 1.00 25.79 54 HIS B CA 1
ATOM 1460 C C . HIS B 2 67 ? 14.597 9.327 113.821 1.00 26.26 54 HIS B C 1
ATOM 1461 O O . HIS B 2 67 ? 14.336 8.150 113.573 1.00 24.97 54 HIS B O 1
ATOM 1468 N N . ARG B 2 68 ? 14.197 9.931 114.936 1.00 23.97 55 ARG B N 1
ATOM 1469 C CA . ARG B 2 68 ? 13.498 9.195 115.987 1.00 24.75 55 ARG B CA 1
ATOM 1470 C C . ARG B 2 68 ? 12.147 8.661 115.509 1.00 23.76 55 ARG B C 1
ATOM 1471 O O . ARG B 2 68 ? 11.820 7.496 115.726 1.00 24.57 55 ARG B O 1
ATOM 1479 N N . ALA B 2 69 ? 11.365 9.516 114.861 1.00 24.38 56 ALA B N 1
ATOM 1480 C CA . ALA B 2 69 ? 10.072 9.102 114.333 1.00 27.92 56 ALA B CA 1
ATOM 1481 C C . ALA B 2 69 ? 10.240 8.003 113.286 1.00 25.38 56 ALA B C 1
ATOM 1482 O O . ALA B 2 69 ? 9.439 7.069 113.212 1.00 27.46 56 ALA B O 1
ATOM 1484 N N . ALA B 2 70 ? 11.293 8.121 112.485 1.00 21.78 57 ALA B N 1
ATOM 1485 C CA . ALA B 2 70 ? 11.569 7.160 111.426 1.00 20.46 57 ALA B CA 1
ATOM 1486 C C . ALA B 2 70 ? 11.936 5.798 112.014 1.00 19.41 57 ALA B C 1
ATOM 1487 O O . ALA B 2 70 ? 11.563 4.758 111.475 1.00 16.24 57 ALA B O 1
ATOM 1489 N N . VAL B 2 71 ? 12.648 5.809 113.136 1.00 19.08 58 VAL B N 1
ATOM 1490 C CA . VAL B 2 71 ? 13.052 4.570 113.794 1.00 18.49 58 VAL B CA 1
ATOM 1491 C C . VAL B 2 71 ? 11.824 3.756 114.216 1.00 19.76 58 VAL B C 1
ATOM 1492 O O . VAL B 2 71 ? 11.833 2.523 114.176 1.00 22.29 58 VAL B O 1
ATOM 1496 N N . ALA B 2 72 ? 10.755 4.454 114.579 1.00 20.34 59 ALA B N 1
ATOM 1497 C CA . ALA B 2 72 ? 9.500 3.795 114.922 1.00 25.72 59 ALA B CA 1
ATOM 1498 C C . ALA B 2 72 ? 8.973 2.967 113.751 1.00 27.67 59 ALA B C 1
ATOM 1499 O O . ALA B 2 72 ? 8.477 1.857 113.937 1.00 28.69 59 ALA B O 1
ATOM 1501 N N . ALA B 2 73 ? 9.094 3.510 112.543 1.00 26.90 60 ALA B N 1
ATOM 1502 C CA . ALA B 2 73 ? 8.641 2.816 111.342 1.00 24.87 60 ALA B CA 1
ATOM 1503 C C . ALA B 2 73 ? 9.534 1.622 111.025 1.00 23.62 60 ALA B C 1
ATOM 1504 O O . ALA B 2 73 ? 9.059 0.583 110.564 1.00 24.75 60 ALA B O 1
ATOM 1506 N N . ALA B 2 74 ? 10.831 1.780 111.271 1.00 21.32 61 ALA B N 1
ATOM 1507 C CA . ALA B 2 74 ? 11.793 0.705 111.058 1.00 18.38 61 ALA B CA 1
ATOM 1508 C C . ALA B 2 74 ? 11.434 -0.519 111.898 1.00 17.61 61 ALA B C 1
ATOM 1509 O O . ALA B 2 74 ? 11.619 -1.658 111.472 1.00 19.50 61 ALA B O 1
ATOM 1511 N N . ALA B 2 75 ? 10.902 -0.268 113.088 1.00 17.61 62 ALA B N 1
ATOM 1512 C CA . ALA B 2 75 ? 10.603 -1.331 114.039 1.00 18.80 62 ALA B CA 1
ATOM 1513 C C . ALA B 2 75 ? 9.422 -2.195 113.618 1.00 22.95 62 ALA B C 1
ATOM 1514 O O . ALA B 2 75 ? 9.252 -3.304 114.123 1.00 23.30 62 ALA B O 1
ATOM 1516 N N . ILE B 2 76 ? 8.601 -1.682 112.706 1.00 21.16 63 ILE B N 1
ATOM 1517 C CA . ILE B 2 76 ? 7.446 -2.431 112.217 1.00 20.91 63 ILE B CA 1
ATOM 1518 C C . ILE B 2 76 ? 7.907 -3.741 111.576 1.00 21.07 63 ILE B C 1
ATOM 1519 O O . ILE B 2 76 ? 7.210 -4.752 111.624 1.00 22.90 63 ILE B O 1
ATOM 1524 N N . ARG B 2 77 ? 9.104 -3.725 110.998 1.00 19.68 64 ARG B N 1
ATOM 1525 C CA . ARG B 2 77 ? 9.664 -4.932 110.403 1.00 25.62 64 ARG B CA 1
ATOM 1526 C C . ARG B 2 77 ? 9.915 -6.016 111.457 1.00 23.48 64 ARG B C 1
ATOM 1527 O O . ARG B 2 77 ? 10.028 -7.193 111.121 1.00 24.05 64 ARG B O 1
ATOM 1535 N N . LEU B 2 78 ? 9.997 -5.617 112.726 1.00 21.83 65 LEU B N 1
ATOM 1536 C CA . LEU B 2 78 ? 10.222 -6.559 113.821 1.00 23.70 65 LEU B CA 1
ATOM 1537 C C . LEU B 2 78 ? 8.914 -7.103 114.390 1.00 25.83 65 LEU B C 1
ATOM 1538 O O . LEU B 2 78 ? 8.924 -7.995 115.240 1.00 28.00 65 LEU B O 1
ATOM 1543 N N . SER B 2 79 ? 7.791 -6.563 113.926 1.00 33.58 66 SER B N 1
ATOM 1544 C CA . SER B 2 79 ? 6.486 -6.916 114.480 1.00 32.34 66 SER B CA 1
ATOM 1545 C C . SER B 2 79 ? 6.137 -8.387 114.283 1.00 31.08 66 SER B C 1
ATOM 1546 O O . SER B 2 79 ? 6.436 -8.975 113.246 1.00 26.47 66 SER B O 1
ATOM 1549 N N . THR B 2 80 ? 5.510 -8.973 115.298 1.00 33.34 67 THR B N 1
ATOM 1550 C CA . THR B 2 80 ? 4.982 -10.327 115.202 1.00 34.63 67 THR B CA 1
ATOM 1551 C C . THR B 2 80 ? 3.514 -10.273 114.794 1.00 34.18 67 THR B C 1
ATOM 1552 O O . THR B 2 80 ? 2.878 -11.302 114.570 1.00 38.93 67 THR B O 1
ATOM 1556 N N . VAL B 2 81 ? 2.989 -9.055 114.699 1.00 28.59 68 VAL B N 1
ATOM 1557 C CA . VAL B 2 81 ? 1.574 -8.836 114.417 1.00 27.91 68 VAL B CA 1
ATOM 1558 C C . VAL B 2 81 ? 1.347 -8.383 112.976 1.00 32.87 68 VAL B C 1
ATOM 1559 O O . VAL B 2 81 ? 0.440 -8.864 112.294 1.00 38.71 68 VAL B O 1
ATOM 1563 N N . VAL B 2 82 ? 2.179 -7.460 112.512 1.00 25.06 69 VAL B N 1
ATOM 1564 C CA . VAL B 2 82 ? 2.095 -6.994 111.135 1.00 23.25 69 VAL B CA 1
ATOM 1565 C C . VAL B 2 82 ? 2.926 -7.892 110.226 1.00 27.40 69 VAL B C 1
ATOM 1566 O O . VAL B 2 82 ? 4.109 -8.114 110.477 1.00 29.56 69 VAL B O 1
ATOM 1570 N N . ARG B 2 83 ? 2.295 -8.416 109.180 1.00 28.40 70 ARG B N 1
ATOM 1571 C CA . ARG B 2 83 ? 2.987 -9.248 108.205 1.00 28.85 70 ARG B CA 1
ATOM 1572 C C . ARG B 2 83 ? 3.684 -8.371 107.175 1.00 27.09 70 ARG B C 1
ATOM 1573 O O . ARG B 2 83 ? 3.043 -7.577 106.488 1.00 24.23 70 ARG B O 1
ATOM 1581 N N . VAL B 2 84 ? 5.000 -8.509 107.073 1.00 26.79 71 VAL B N 1
ATOM 1582 C CA . VAL B 2 84 ? 5.763 -7.696 106.139 1.00 25.65 71 VAL B CA 1
ATOM 1583 C C . VAL B 2 84 ? 6.227 -8.539 104.956 1.00 27.27 71 VAL B C 1
ATOM 1584 O O . VAL B 2 84 ? 7.136 -9.362 105.076 1.00 30.17 71 VAL B O 1
ATOM 1588 N N . GLU B 2 85 ? 5.583 -8.331 103.814 1.00 18.91 72 GLU B N 1
ATOM 1589 C CA . GLU B 2 85 ? 5.886 -9.089 102.607 1.00 20.23 72 GLU B CA 1
ATOM 1590 C C . GLU B 2 85 ? 7.105 -8.525 101.885 1.00 18.66 72 GLU B C 1
ATOM 1591 O O . GLU B 2 85 ? 7.128 -7.346 101.534 1.00 17.73 72 GLU B O 1
ATOM 1597 N N . HIS B 2 86 ? 8.122 -9.360 101.680 1.00 20.51 73 HIS B N 1
ATOM 1598 C CA . HIS B 2 86 ? 9.238 -8.992 100.813 1.00 20.50 73 HIS B CA 1
ATOM 1599 C C . HIS B 2 86 ? 8.855 -9.282 99.367 1.00 16.95 73 HIS B C 1
ATOM 1600 O O . HIS B 2 86 ? 8.702 -10.441 98.977 1.00 19.64 73 HIS B O 1
ATOM 1607 N N . VAL B 2 87 ? 8.681 -8.229 98.579 1.00 13.82 74 VAL B N 1
ATOM 1608 C CA . VAL B 2 87 ? 8.258 -8.391 97.192 1.00 15.74 74 VAL B CA 1
ATOM 1609 C C . VAL B 2 87 ? 9.308 -9.168 96.403 1.00 16.84 74 VAL B C 1
ATOM 1610 O O . VAL B 2 87 ? 10.460 -8.750 96.306 1.00 20.04 74 VAL B O 1
ATOM 1614 N N . THR B 2 88 ? 8.904 -10.310 95.855 1.00 17.31 75 THR B N 1
ATOM 1615 C CA . THR B 2 88 ? 9.817 -11.174 95.115 1.00 17.71 75 THR B CA 1
ATOM 1616 C C . THR B 2 88 ? 10.180 -10.582 93.760 1.00 15.87 75 THR B C 1
ATOM 1617 O O . THR B 2 88 ? 9.525 -9.654 93.283 1.00 17.59 75 THR B O 1
ATOM 1621 N N . ALA B 2 89 ? 11.228 -11.124 93.146 1.00 17.88 76 ALA B N 1
ATOM 1622 C CA . ALA B 2 89 ? 11.656 -10.686 91.824 1.00 17.50 76 ALA B CA 1
ATOM 1623 C C . ALA B 2 89 ? 10.536 -10.865 90.806 1.00 17.11 76 ALA B C 1
ATOM 1624 O O . ALA B 2 89 ? 10.316 -9.999 89.962 1.00 17.97 76 ALA B O 1
ATOM 1626 N N . ASP B 2 90 ? 9.833 -11.991 90.899 1.00 18.10 77 ASP B N 1
ATOM 1627 C CA . ASP B 2 90 ? 8.705 -12.279 90.015 1.00 19.62 77 ASP B CA 1
ATOM 1628 C C . ASP B 2 90 ? 7.600 -11.241 90.141 1.00 17.79 77 ASP B C 1
ATOM 1629 O O . ASP B 2 90 ? 7.054 -10.778 89.141 1.00 17.96 77 ASP B O 1
ATOM 1634 N N . LEU B 2 91 ? 7.260 -10.891 91.376 1.00 18.16 78 LEU B N 1
ATOM 1635 C CA . LEU B 2 91 ? 6.192 -9.931 91.619 1.00 18.87 78 LEU B CA 1
ATOM 1636 C C . LEU B 2 91 ? 6.603 -8.546 91.130 1.00 14.75 78 LEU B C 1
ATOM 1637 O O . LEU B 2 91 ? 5.794 -7.823 90.543 1.00 14.99 78 LEU B O 1
ATOM 1642 N N . GLU B 2 92 ? 7.866 -8.185 91.350 1.00 15.59 79 GLU B N 1
ATOM 1643 C CA . GLU B 2 92 ? 8.387 -6.916 90.850 1.00 13.26 79 GLU B CA 1
ATOM 1644 C C . GLU B 2 92 ? 8.302 -6.834 89.326 1.00 13.99 79 GLU B C 1
ATOM 1645 O O . GLU B 2 92 ? 7.985 -5.783 88.776 1.00 15.38 79 GLU B O 1
ATOM 1651 N N . GLU B 2 93 ? 8.580 -7.940 88.645 1.00 15.70 80 GLU B N 1
ATOM 1652 C CA . GLU B 2 93 ? 8.530 -7.937 87.188 1.00 15.64 80 GLU B CA 1
ATOM 1653 C C . GLU B 2 93 ? 7.096 -7.714 86.710 1.00 16.09 80 GLU B C 1
ATOM 1654 O O . GLU B 2 93 ? 6.864 -7.026 85.713 1.00 19.78 80 GLU B O 1
ATOM 1660 N N . GLN B 2 94 ? 6.133 -8.283 87.429 1.00 15.67 81 GLN B N 1
ATOM 1661 C CA . GLN B 2 94 ? 4.730 -8.059 87.100 1.00 16.72 81 GLN B CA 1
ATOM 1662 C C . GLN B 2 94 ? 4.376 -6.597 87.338 1.00 17.57 81 GLN B C 1
ATOM 1663 O O . GLN B 2 94 ? 3.621 -6.001 86.572 1.00 16.45 81 GLN B O 1
ATOM 1669 N N . ALA B 2 95 ? 4.934 -6.023 88.400 1.00 17.14 82 ALA B N 1
ATOM 1670 C CA . ALA B 2 95 ? 4.724 -4.613 88.705 1.00 16.19 82 ALA B CA 1
ATOM 1671 C C . ALA B 2 95 ? 5.278 -3.715 87.603 1.00 12.49 82 ALA B C 1
ATOM 1672 O O . ALA B 2 95 ? 4.661 -2.712 87.248 1.00 13.44 82 ALA B O 1
ATOM 1674 N N . TRP B 2 96 ? 6.440 -4.071 87.060 1.00 11.41 83 TRP B N 1
ATOM 1675 C CA . TRP B 2 96 ? 7.030 -3.294 85.973 1.00 17.24 83 TRP B CA 1
ATOM 1676 C C . TRP B 2 96 ? 6.173 -3.355 84.707 1.00 16.50 83 TRP B C 1
ATOM 1677 O O . TRP B 2 96 ? 5.947 -2.33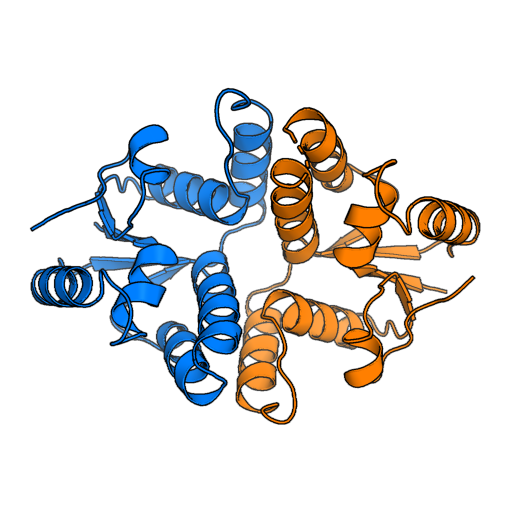2 84.052 1.00 15.05 83 TRP B O 1
ATOM 1688 N N . GLU B 2 97 ? 5.714 -4.554 84.358 1.00 15.89 84 GLU B N 1
ATOM 1689 C CA . GLU B 2 97 ? 4.866 -4.727 83.182 1.00 19.81 84 GLU B CA 1
ATOM 1690 C C . GLU B 2 97 ? 3.579 -3.937 83.366 1.00 17.38 84 GLU B C 1
ATOM 1691 O O . GLU B 2 97 ? 3.071 -3.323 82.427 1.00 18.34 84 GLU B O 1
ATOM 1697 N N . TRP B 2 98 ? 3.071 -3.947 84.595 1.00 15.74 85 TRP B N 1
ATOM 1698 C CA . TRP B 2 98 ? 1.862 -3.214 84.950 1.00 18.20 85 TRP B CA 1
ATOM 1699 C C . TRP B 2 98 ? 2.077 -1.711 84.754 1.00 18.77 85 TRP B C 1
ATOM 1700 O O . TRP B 2 98 ? 1.245 -1.025 84.155 1.00 21.05 85 TRP B O 1
ATOM 1711 N N . LEU B 2 99 ? 3.207 -1.214 85.255 1.00 14.41 86 LEU B N 1
ATOM 1712 C CA . LEU B 2 99 ? 3.555 0.202 85.148 1.00 14.61 86 LEU B CA 1
ATOM 1713 C C . LEU B 2 99 ? 3.659 0.668 83.701 1.00 16.65 86 LEU B C 1
ATOM 1714 O O . LEU B 2 99 ? 3.173 1.744 83.350 1.00 17.04 86 LEU B O 1
ATOM 1719 N N . VAL B 2 100 ? 4.308 -0.143 82.871 1.00 17.32 87 VAL B N 1
ATOM 1720 C CA . VAL B 2 100 ? 4.504 0.192 81.467 1.00 17.33 87 VAL B CA 1
ATOM 1721 C C . VAL B 2 100 ? 3.155 0.215 80.750 1.00 19.22 87 VAL B C 1
ATOM 1722 O O . VAL B 2 100 ? 2.930 1.017 79.845 1.00 23.82 87 VAL B O 1
ATOM 1726 N N . ARG B 2 101 ? 2.247 -0.649 81.189 1.00 18.58 88 ARG B N 1
ATOM 1727 C CA . ARG B 2 101 ? 0.944 -0.787 80.548 1.00 26.84 88 ARG B CA 1
ATOM 1728 C C . ARG B 2 101 ? -0.051 0.301 80.966 1.00 23.78 88 ARG B C 1
ATOM 1729 O O . ARG B 2 101 ? -0.883 0.727 80.166 1.00 28.77 88 ARG B O 1
ATOM 1737 N N . HIS B 2 102 ? 0.042 0.760 82.211 1.00 24.28 89 HIS B N 1
ATOM 1738 C CA . HIS B 2 102 ? -0.951 1.687 82.749 1.00 23.08 89 HIS B CA 1
ATOM 1739 C C . HIS B 2 102 ? -0.540 3.156 82.655 1.00 24.63 89 HIS B C 1
ATOM 1740 O O . HIS B 2 102 ? -0.157 3.766 83.652 1.00 25.43 89 HIS B O 1
ATOM 1747 N N . ASP B 2 103 ? -0.652 3.724 81.458 1.00 26.60 90 ASP B N 1
ATOM 1748 C CA . ASP B 2 103 ? -0.284 5.117 81.232 1.00 27.29 90 ASP B CA 1
ATOM 1749 C C . ASP B 2 103 ? -1.447 6.093 81.436 1.0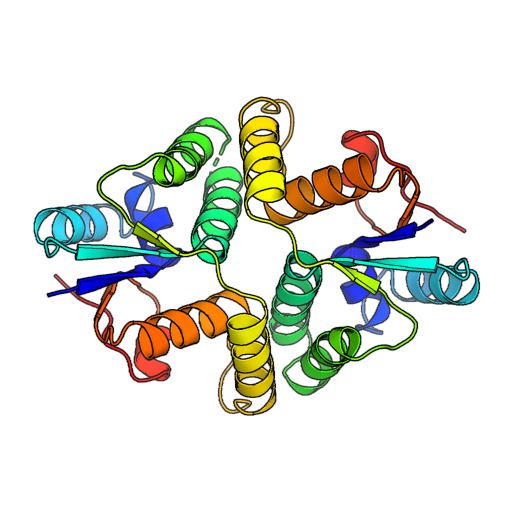0 30.00 90 ASP B C 1
ATOM 1750 O O . ASP B 2 103 ? -1.315 7.284 81.159 1.00 33.18 90 ASP B O 1
ATOM 1755 N N . GLU B 2 104 ? -2.579 5.593 81.923 1.00 32.27 91 GLU B N 1
ATOM 1756 C CA . GLU B 2 104 ? -3.771 6.427 82.071 1.00 35.00 91 GLU B CA 1
ATOM 1757 C C . GLU B 2 104 ? -3.699 7.338 83.297 1.00 34.20 91 GLU B C 1
ATOM 1758 O O . GLU B 2 104 ? -4.466 8.292 83.414 1.00 36.91 91 GLU B O 1
ATOM 1764 N N . ARG B 2 105 ? -2.776 7.039 84.205 1.00 29.87 92 ARG B N 1
ATOM 1765 C CA . ARG B 2 105 ? -2.654 7.778 85.458 1.00 31.31 92 ARG B CA 1
ATOM 1766 C C . ARG B 2 105 ? -1.242 7.628 86.016 1.00 27.09 92 ARG B C 1
ATOM 1767 O O . ARG B 2 105 ? -0.603 6.598 85.815 1.00 27.18 92 ARG B O 1
ATOM 1775 N N . GLU B 2 106 ? -0.751 8.654 86.704 1.00 27.89 93 GLU B N 1
ATOM 1776 C CA . GLU B 2 106 ? 0.577 8.587 87.308 1.00 27.04 93 GLU B CA 1
ATOM 1777 C C . GLU B 2 106 ? 0.596 7.632 88.495 1.00 24.71 93 GLU B C 1
ATOM 1778 O O . GLU B 2 106 ? -0.035 7.894 89.518 1.00 28.35 93 GLU B O 1
ATOM 1784 N N . TYR B 2 107 ? 1.318 6.524 88.354 1.00 20.35 94 TYR B N 1
ATOM 1785 C CA . TYR B 2 107 ? 1.497 5.574 89.451 1.00 18.53 94 TYR B CA 1
ATOM 1786 C C . TYR B 2 107 ? 2.972 5.443 89.814 1.00 20.81 94 TYR B C 1
ATOM 1787 O O . TYR B 2 107 ? 3.830 5.422 88.931 1.00 17.73 94 TYR B O 1
ATOM 1796 N N . SER B 2 108 ? 3.257 5.352 91.110 1.00 17.02 95 SER B N 1
ATOM 1797 C CA . SER B 2 108 ? 4.621 5.144 91.582 1.00 16.73 95 SER B CA 1
ATOM 1798 C C . SER B 2 108 ? 4.981 3.670 91.523 1.00 16.32 95 SER B C 1
ATOM 1799 O O . SER B 2 108 ? 4.102 2.812 91.474 1.00 15.11 95 SER B O 1
ATOM 1802 N N . PHE B 2 109 ? 6.278 3.379 91.531 1.00 17.46 96 PHE B N 1
ATOM 1803 C CA . PHE B 2 109 ? 6.746 1.999 91.596 1.00 15.15 96 PHE B CA 1
ATOM 1804 C C . PHE B 2 109 ? 6.258 1.283 92.856 1.00 13.58 96 PHE B C 1
ATOM 1805 O O . PHE B 2 109 ? 5.834 0.131 92.793 1.00 15.86 96 PHE B O 1
ATOM 1813 N N . VAL B 2 110 ? 6.336 1.956 94.001 1.00 13.79 97 VAL B N 1
ATOM 1814 C CA . VAL B 2 110 ? 5.904 1.341 95.255 1.00 13.52 97 VAL B CA 1
ATOM 1815 C C . VAL B 2 110 ? 4.419 0.979 95.197 1.00 15.95 97 VAL B C 1
ATOM 1816 O O . VAL B 2 110 ? 4.012 -0.096 95.643 1.00 17.40 97 VAL B O 1
ATOM 1820 N N . ASP B 2 111 ? 3.611 1.867 94.627 1.00 14.57 98 ASP B N 1
ATOM 1821 C CA . ASP B 2 111 ? 2.189 1.577 94.461 1.00 17.36 98 ASP B CA 1
ATOM 1822 C C . ASP B 2 111 ? 1.978 0.347 93.583 1.00 15.81 98 ASP B C 1
ATOM 1823 O O . ASP B 2 111 ? 1.172 -0.524 93.909 1.00 15.37 98 ASP B O 1
ATOM 1828 N N . ALA B 2 112 ? 2.712 0.266 92.478 1.00 14.29 99 ALA B N 1
ATOM 1829 C CA . ALA B 2 112 ? 2.574 -0.867 91.572 1.00 13.72 99 ALA B CA 1
ATOM 1830 C C . ALA B 2 112 ? 2.907 -2.183 92.274 1.00 14.90 99 ALA B C 1
ATOM 1831 O O . ALA B 2 112 ? 2.246 -3.196 92.046 1.00 16.32 99 ALA B O 1
ATOM 1833 N N . THR B 2 113 ? 3.924 -2.173 93.129 1.00 13.87 100 THR B N 1
ATOM 1834 C CA . THR B 2 113 ? 4.287 -3.391 93.846 1.00 12.10 100 THR B CA 1
ATOM 1835 C C . THR B 2 113 ? 3.242 -3.694 94.919 1.00 11.68 100 THR B C 1
ATOM 1836 O O . THR B 2 113 ? 2.976 -4.853 95.228 1.00 14.68 100 THR B O 1
ATOM 1840 N N . SER B 2 114 ? 2.645 -2.646 95.478 1.00 10.61 101 SER B N 1
ATOM 1841 C CA . SER B 2 114 ? 1.604 -2.825 96.482 1.00 12.92 101 SER B CA 1
ATOM 1842 C C . SER B 2 114 ? 0.385 -3.482 95.852 1.00 13.27 101 SER B C 1
ATOM 1843 O O . SER B 2 114 ? -0.183 -4.417 96.413 1.00 11.89 101 SER B O 1
ATOM 1846 N N . PHE B 2 115 ? -0.000 -2.994 94.676 1.00 15.92 102 PHE B N 1
ATOM 1847 C CA . PHE B 2 115 ? -1.132 -3.557 93.947 1.00 16.57 102 PHE B CA 1
ATOM 1848 C C . PHE B 2 115 ? -0.887 -5.030 93.651 1.00 17.50 102 PHE B C 1
ATOM 1849 O O . PHE B 2 115 ? -1.790 -5.857 93.769 1.00 16.79 102 PHE B O 1
ATOM 1857 N N . ALA B 2 116 ? 0.345 -5.345 93.262 1.00 15.41 103 ALA B N 1
ATOM 1858 C CA . ALA B 2 116 ? 0.720 -6.711 92.917 1.00 16.72 103 ALA B CA 1
ATOM 1859 C C . ALA B 2 116 ? 0.667 -7.633 94.128 1.00 16.68 103 ALA B C 1
ATOM 1860 O O . ALA B 2 116 ? 0.278 -8.796 94.013 1.00 18.29 103 ALA B O 1
ATOM 1862 N N . VAL B 2 117 ? 1.065 -7.118 95.288 1.00 16.34 104 VAL B N 1
ATOM 1863 C CA . VAL B 2 117 ? 0.999 -7.897 96.519 1.00 14.37 104 VAL B CA 1
ATOM 1864 C C . VAL B 2 117 ? -0.456 -8.198 96.867 1.00 14.89 104 VAL B C 1
ATOM 1865 O O . VAL B 2 117 ? -0.797 -9.325 97.228 1.00 17.36 104 VAL B O 1
ATOM 1869 N N . MET B 2 118 ? -1.317 -7.189 96.743 1.00 14.72 105 MET B N 1
ATOM 1870 C CA . MET B 2 118 ? -2.724 -7.353 97.091 1.00 17.73 105 MET B CA 1
ATOM 1871 C C . MET B 2 118 ? -3.409 -8.349 96.155 1.00 20.14 105 MET B C 1
ATOM 1872 O O . MET B 2 118 ? -4.234 -9.149 96.593 1.00 22.63 105 MET B O 1
ATOM 1877 N N . ARG B 2 119 ? -3.057 -8.305 94.872 1.00 20.11 106 ARG B N 1
ATOM 1878 C CA . ARG B 2 119 ? -3.585 -9.270 93.915 1.00 19.96 106 ARG B CA 1
ATOM 1879 C C . ARG B 2 119 ? -3.124 -10.680 94.272 1.00 21.57 106 ARG B C 1
ATOM 1880 O O . ARG B 2 119 ? -3.904 -11.629 94.225 1.00 24.92 106 ARG B O 1
ATOM 1888 N N . LYS B 2 120 ? -1.850 -10.807 94.630 1.00 20.75 107 LYS B N 1
ATOM 1889 C CA . LYS B 2 120 ? -1.285 -12.099 95.000 1.00 23.24 107 LYS B CA 1
ATOM 1890 C C . LYS B 2 120 ? -1.946 -12.662 96.254 1.00 24.58 107 LYS B C 1
ATOM 1891 O O . LYS B 2 120 ? -2.255 -13.851 96.328 1.00 29.00 107 LYS B O 1
ATOM 1897 N N . LYS B 2 121 ? -2.171 -11.795 97.235 1.00 23.37 108 LYS B N 1
ATOM 1898 C CA . LYS B 2 121 ? -2.683 -12.222 98.531 1.00 27.43 108 LYS B CA 1
ATOM 1899 C C . LYS B 2 121 ? -4.207 -12.209 98.605 1.00 31.01 108 LYS B C 1
ATOM 1900 O O . LYS B 2 121 ? -4.787 -12.642 99.600 1.00 32.27 108 LYS B O 1
ATOM 1906 N N . GLY B 2 122 ? -4.853 -11.714 97.555 1.00 24.08 109 GLY B N 1
ATOM 1907 C CA . GLY B 2 122 ? -6.305 -11.679 97.514 1.00 25.54 109 GLY B CA 1
ATOM 1908 C C . GLY B 2 122 ? -6.878 -10.634 98.451 1.00 25.05 109 GLY B C 1
ATOM 1909 O O . GLY B 2 122 ? -7.969 -10.798 98.997 1.00 28.06 109 GLY B O 1
ATOM 1910 N N . ILE B 2 123 ? -6.134 -9.550 98.629 1.00 20.77 110 ILE B N 1
ATOM 1911 C CA . ILE B 2 123 ? -6.546 -8.456 99.499 1.00 21.76 110 ILE B CA 1
ATOM 1912 C C . ILE B 2 123 ? -7.243 -7.376 98.682 1.00 21.17 110 ILE B C 1
ATOM 1913 O O . ILE B 2 123 ? -6.750 -6.970 97.631 1.00 22.07 110 ILE B O 1
ATOM 1918 N N . GLN B 2 124 ? -8.397 -6.918 99.158 1.00 22.37 111 GLN B N 1
ATOM 1919 C CA . GLN B 2 124 ? -9.133 -5.871 98.459 1.00 22.24 111 GLN B CA 1
ATOM 1920 C C . GLN B 2 124 ? -9.086 -4.555 99.227 1.00 21.29 111 GLN B C 1
ATOM 1921 O O . GLN B 2 124 ? -9.165 -3.477 98.637 1.00 22.78 111 GLN B O 1
ATOM 1927 N N . ASN B 2 125 ? -8.940 -4.651 100.545 1.00 19.52 112 ASN B N 1
ATOM 1928 C CA . ASN B 2 125 ? -8.943 -3.471 101.406 1.00 20.51 112 ASN B CA 1
ATOM 1929 C C . ASN B 2 125 ? -7.544 -2.943 101.700 1.00 20.14 112 ASN B C 1
ATOM 1930 O O . ASN B 2 125 ? -6.656 -3.692 102.105 1.00 19.64 112 ASN B O 1
ATOM 1935 N N . ALA B 2 126 ? -7.359 -1.644 101.507 1.00 18.03 113 ALA B N 1
ATOM 1936 C CA . ALA B 2 126 ? -6.087 -1.017 101.822 1.00 15.48 113 ALA B CA 1
ATOM 1937 C C . ALA B 2 126 ? -6.255 0.087 102.853 1.00 17.55 113 ALA B C 1
ATOM 1938 O O . ALA B 2 126 ? -7.198 0.874 102.784 1.00 18.17 113 ALA B O 1
ATOM 1940 N N . TYR B 2 127 ? -5.344 0.142 103.819 1.00 15.37 114 TYR B N 1
ATOM 1941 C CA . TYR B 2 127 ? -5.249 1.325 104.663 1.00 16.79 114 TYR B CA 1
ATOM 1942 C C . TYR B 2 127 ? -4.368 2.324 103.929 1.00 18.37 114 TYR B C 1
ATOM 1943 O O . TYR B 2 127 ? -3.148 2.187 103.890 1.00 16.38 114 TYR B O 1
ATOM 1952 N N . ALA B 2 128 ? -5.008 3.309 103.314 1.00 19.53 115 ALA B N 1
ATOM 1953 C CA . ALA B 2 128 ? -4.318 4.269 102.476 1.00 17.67 115 ALA B CA 1
ATOM 1954 C C . ALA B 2 128 ? -5.179 5.498 102.315 1.00 21.83 115 ALA B C 1
ATOM 1955 O O . ALA B 2 128 ? -6.393 5.437 102.482 1.00 18.85 115 ALA B O 1
ATOM 1957 N N . PHE B 2 129 ? -4.539 6.610 101.984 1.00 20.47 116 PHE B N 1
ATOM 1958 C CA . PHE B 2 129 ? -5.245 7.841 101.691 1.00 22.79 116 PHE B CA 1
ATOM 1959 C C . PHE B 2 129 ? -4.848 8.284 100.281 1.00 28.85 116 PHE B C 1
ATOM 1960 O O . PHE B 2 129 ? -4.046 7.616 99.628 1.00 31.56 116 PHE B O 1
ATOM 1968 N N . ASP B 2 130 ? -5.439 9.381 99.811 1.00 35.55 117 ASP B N 1
ATOM 1969 C CA . ASP B 2 130 ? -5.050 10.044 98.554 1.00 40.17 117 ASP B CA 1
ATOM 1970 C C . ASP B 2 130 ? -5.463 9.327 97.253 1.00 33.70 117 ASP B C 1
ATOM 1971 O O . ASP B 2 130 ? -5.156 9.806 96.160 1.00 31.35 117 ASP B O 1
ATOM 1976 N N . GLY B 2 131 ? -6.145 8.192 97.362 1.00 26.35 118 GLY B N 1
ATOM 1977 C CA . GLY B 2 131 ? -6.929 7.680 96.248 1.00 25.19 118 GLY B CA 1
ATOM 1978 C C . GLY B 2 131 ? -6.276 6.903 95.116 1.00 23.86 118 GLY B C 1
ATOM 1979 O O . GLY B 2 131 ? -6.952 6.578 94.137 1.00 20.96 118 GLY B O 1
ATOM 1980 N N . ASP B 2 132 ? -4.988 6.592 95.223 1.00 18.50 119 ASP B N 1
ATOM 1981 C CA . ASP B 2 132 ? -4.322 5.829 94.166 1.00 18.98 119 ASP B CA 1
ATOM 1982 C C . ASP B 2 132 ? -4.780 4.374 94.169 1.00 19.15 119 ASP B C 1
ATOM 1983 O O . ASP B 2 132 ? -4.951 3.768 93.115 1.00 19.19 119 ASP B O 1
ATOM 1988 N N . PHE B 2 133 ? -4.980 3.815 95.359 1.00 17.19 120 PHE B N 1
ATOM 1989 C CA . PHE B 2 133 ? -5.510 2.461 95.475 1.00 15.47 120 PHE B CA 1
ATOM 1990 C C . PHE B 2 133 ? -6.956 2.385 94.972 1.00 18.40 120 PHE B C 1
ATOM 1991 O O . PHE B 2 133 ? -7.348 1.414 94.316 1.00 17.28 120 PHE B O 1
ATOM 1999 N N . SER B 2 134 ? -7.748 3.412 95.274 1.00 18.16 121 SER B N 1
ATOM 2000 C CA . SER B 2 134 ? -9.119 3.487 94.771 1.00 18.61 121 SER B CA 1
ATOM 2001 C C . SER B 2 134 ? -9.142 3.523 93.247 1.00 23.87 121 SER B C 1
ATOM 2002 O O . SER B 2 134 ? -9.966 2.863 92.616 1.00 22.75 121 SER B O 1
ATOM 2005 N N . ALA B 2 135 ? -8.233 4.296 92.658 1.00 20.61 122 ALA B N 1
ATOM 2006 C CA . ALA B 2 135 ? -8.162 4.400 91.205 1.00 23.25 122 ALA B CA 1
ATOM 2007 C C . ALA B 2 135 ? -7.758 3.067 90.583 1.00 23.23 122 ALA B C 1
ATOM 2008 O O . ALA B 2 135 ? -8.182 2.734 89.475 1.00 26.02 122 ALA B O 1
ATOM 2010 N N . ALA B 2 136 ? -6.946 2.303 91.305 1.00 20.77 123 ALA B N 1
ATOM 2011 C CA . ALA B 2 136 ? -6.444 1.033 90.797 1.00 21.15 123 ALA B CA 1
ATOM 2012 C C . ALA B 2 136 ? -7.432 -0.105 91.038 1.00 23.76 123 ALA B C 1
ATOM 2013 O O . ALA B 2 136 ? -7.184 -1.245 90.647 1.00 26.99 123 ALA B O 1
ATOM 2015 N N . GLY B 2 137 ? -8.554 0.203 91.678 1.00 21.34 124 GLY B N 1
ATOM 2016 C CA . GLY B 2 137 ? -9.624 -0.769 91.816 1.00 24.59 124 GLY B CA 1
ATOM 2017 C C . GLY B 2 137 ? -9.709 -1.449 93.168 1.00 24.35 124 GLY B C 1
ATOM 2018 O O . GLY B 2 13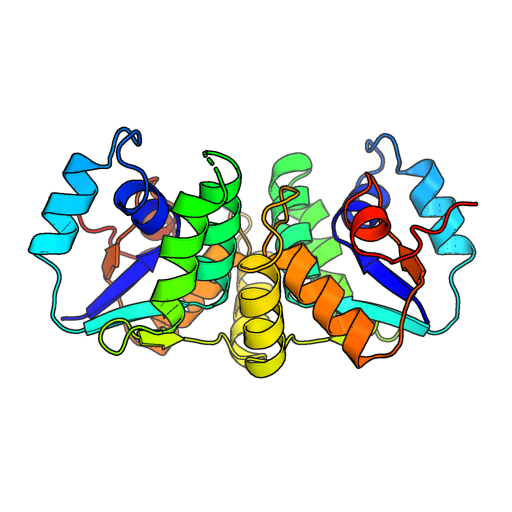7 ? -10.430 -2.435 93.323 1.00 26.37 124 GLY B O 1
ATOM 2019 N N . PHE B 2 138 ? -8.975 -0.928 94.147 1.00 19.15 125 PHE B N 1
ATOM 2020 C CA . PHE B 2 138 ? -9.036 -1.454 95.505 1.00 22.04 125 PHE B CA 1
ATOM 2021 C C . PHE B 2 138 ? -9.880 -0.532 96.378 1.00 24.05 125 PHE B C 1
ATOM 2022 O O . PHE B 2 138 ? -10.341 0.513 95.920 1.00 26.68 125 PHE B O 1
ATOM 2030 N N . VAL B 2 139 ? -10.084 -0.921 97.631 1.00 16.95 126 VAL B N 1
ATOM 2031 C CA . VAL B 2 139 ? -10.863 -0.109 98.555 1.00 18.20 126 VAL B CA 1
ATOM 2032 C C . VAL B 2 139 ? -9.970 0.534 99.606 1.00 18.91 126 VAL B C 1
ATOM 2033 O O . VAL B 2 139 ? -9.297 -0.166 100.362 1.00 23.20 126 VAL B O 1
ATOM 2037 N N . GLU B 2 140 ? -9.959 1.863 99.653 1.00 18.87 127 GLU B N 1
ATOM 2038 C CA . GLU B 2 140 ? -9.266 2.567 100.729 1.00 16.43 127 GLU B CA 1
ATOM 2039 C C . GLU B 2 140 ? -10.236 2.737 101.887 1.00 18.29 127 GLU B C 1
ATOM 2040 O O . GLU B 2 140 ? -11.223 3.468 101.790 1.00 18.99 127 GLU B O 1
ATOM 2046 N N . VAL B 2 141 ? -9.957 2.031 102.975 1.00 20.04 128 VAL B N 1
ATOM 2047 C CA . VAL B 2 141 ? -10.861 1.986 104.115 1.00 20.40 128 VAL B CA 1
ATOM 2048 C C . VAL B 2 141 ? -10.987 3.356 104.764 1.00 23.84 128 VAL B C 1
ATOM 2049 O O . VAL B 2 141 ? -9.994 4.061 104.948 1.00 21.91 128 VAL B O 1
ATOM 2053 N N . ARG B 2 142 ? -12.220 3.728 105.094 1.00 26.44 129 ARG B N 1
ATOM 2054 C CA . ARG B 2 142 ? -12.515 5.018 105.705 1.00 28.28 129 ARG B CA 1
ATOM 2055 C C . ARG B 2 142 ? -13.218 4.834 107.051 1.00 34.09 129 ARG B C 1
ATOM 2056 O O . ARG B 2 142 ? -13.916 3.841 107.258 1.00 34.42 129 ARG B O 1
ATOM 2064 N N . PRO B 2 143 ? -13.031 5.790 107.977 1.00 36.99 130 PRO B N 1
ATOM 2065 C CA . PRO B 2 143 ? -13.648 5.686 109.303 1.00 42.42 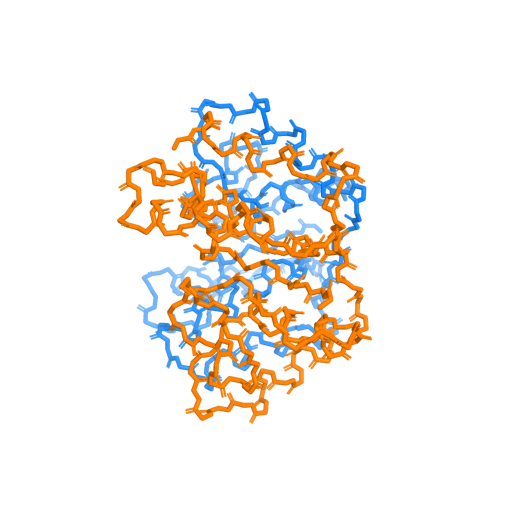130 PRO B CA 1
ATOM 2066 C C . PRO B 2 143 ? -15.142 5.997 109.273 1.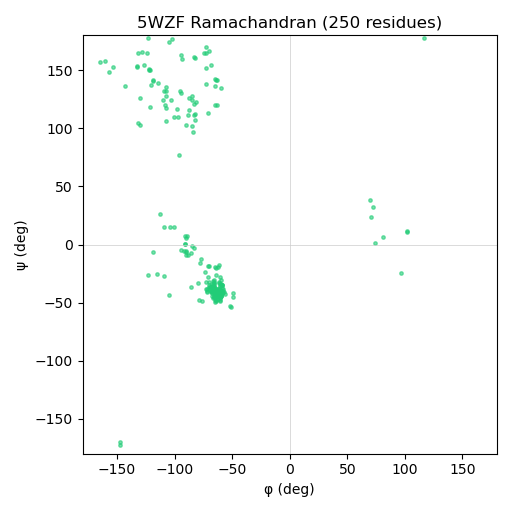00 45.82 130 PRO B C 1
ATOM 2067 O O . PRO B 2 143 ? -15.934 5.057 109.229 1.00 52.79 130 PRO B O 1
#

Radius of gyration: 18.21 Å; Cα contacts (8 Å, |Δi|>4): 429; chains: 2; bounding box: 49×33×38 Å

Organism: Mycobacterium tuberculosis (strain ATCC 25618 / H37Rv) (NCBI:txid83332)